Protein AF-A0A7W1HJS5-F1 (afdb_monomer_lite)

Structure (mmCIF, N/CA/C/O backbone):
data_AF-A0A7W1HJS5-F1
#
_entry.id   AF-A0A7W1HJS5-F1
#
loop_
_atom_site.group_PDB
_atom_site.id
_atom_site.type_symbol
_atom_site.label_atom_id
_atom_site.label_alt_id
_atom_site.label_comp_id
_atom_site.label_asym_id
_atom_site.label_entity_id
_atom_site.label_seq_id
_atom_site.pdbx_PDB_ins_code
_atom_site.Cartn_x
_atom_site.Cartn_y
_atom_site.Cartn_z
_atom_site.occupancy
_atom_site.B_iso_or_equiv
_atom_site.auth_seq_id
_atom_site.auth_comp_id
_atom_site.auth_asym_id
_atom_site.auth_atom_id
_atom_site.pdbx_PDB_model_num
ATOM 1 N N . THR A 1 1 ? -22.992 7.173 30.686 1.00 32.75 1 THR A N 1
ATOM 2 C CA . THR A 1 1 ? -24.031 7.975 30.006 1.00 32.75 1 THR A CA 1
ATOM 3 C C . THR A 1 1 ? -23.377 8.718 28.858 1.00 32.75 1 THR A C 1
ATOM 5 O O . THR A 1 1 ? -22.277 9.217 29.042 1.00 32.75 1 THR A O 1
ATOM 8 N N . GLY A 1 2 ? -23.986 8.699 27.666 1.00 29.05 2 GLY A N 1
ATOM 9 C CA . GLY A 1 2 ? -23.421 9.298 26.446 1.00 29.05 2 GLY A CA 1
ATOM 10 C C . GLY A 1 2 ? -23.042 8.291 25.355 1.00 29.05 2 GLY A C 1
ATOM 11 O O . GLY A 1 2 ? -21.911 8.285 24.885 1.00 29.05 2 GLY A O 1
ATOM 12 N N . VAL A 1 3 ? -23.979 7.427 24.952 1.00 36.00 3 VAL A N 1
ATOM 13 C CA . VAL A 1 3 ? -23.917 6.727 23.658 1.00 36.00 3 VAL A CA 1
ATOM 14 C C . VAL A 1 3 ? -25.145 7.173 22.873 1.00 36.00 3 VAL A C 1
ATOM 16 O O . VAL A 1 3 ? -26.186 6.531 22.900 1.00 36.00 3 VAL A O 1
ATOM 19 N N . SER A 1 4 ? -25.056 8.337 22.243 1.00 41.41 4 SER A N 1
ATOM 20 C CA . SER A 1 4 ? -26.084 8.831 21.327 1.00 41.41 4 SER A CA 1
ATOM 21 C C . SER A 1 4 ? -25.444 9.842 20.383 1.00 41.41 4 SER A C 1
ATOM 23 O O . SER A 1 4 ? -24.954 10.870 20.836 1.00 41.41 4 SER A O 1
ATOM 25 N N . GLY A 1 5 ? -25.404 9.523 19.086 1.00 29.91 5 GLY A N 1
ATOM 26 C CA . GLY A 1 5 ? -24.982 10.456 18.034 1.00 29.91 5 GLY A CA 1
ATOM 27 C C . GLY A 1 5 ? -24.292 9.786 16.845 1.00 29.91 5 GLY A C 1
ATOM 28 O O . GLY A 1 5 ? -24.793 9.843 15.728 1.00 29.91 5 GLY A O 1
ATOM 29 N N . ALA A 1 6 ? -23.183 9.077 17.073 1.00 39.47 6 ALA A N 1
ATOM 30 C CA . ALA A 1 6 ? -22.314 8.650 15.968 1.00 39.47 6 ALA A CA 1
ATOM 31 C C . ALA A 1 6 ? -22.918 7.566 15.048 1.00 39.47 6 ALA A C 1
ATOM 33 O O . ALA A 1 6 ? -22.581 7.511 13.870 1.00 39.47 6 ALA A O 1
ATOM 34 N N . GLY A 1 7 ? -23.830 6.723 15.549 1.00 34.59 7 GLY A N 1
ATOM 35 C CA . GLY A 1 7 ? -24.5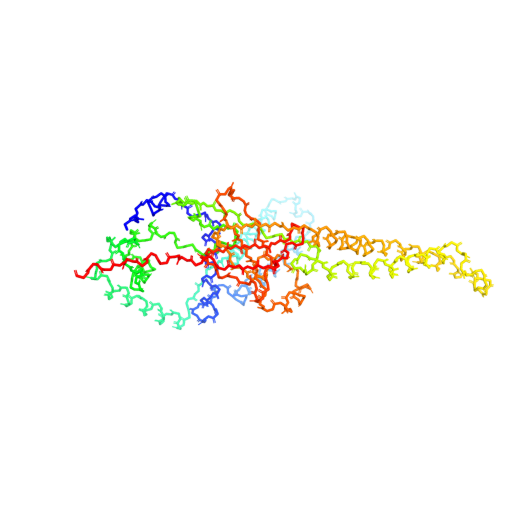22 5.726 14.716 1.00 34.59 7 GLY A CA 1
ATOM 36 C C . GLY A 1 7 ? -25.536 6.340 13.742 1.00 34.59 7 GLY A C 1
ATOM 37 O O . GLY A 1 7 ? -25.801 5.765 12.693 1.00 34.59 7 GLY A O 1
ATOM 38 N N . VAL A 1 8 ? -26.071 7.527 14.055 1.00 35.06 8 VAL A N 1
ATOM 39 C CA . VAL A 1 8 ? -27.136 8.167 13.264 1.00 35.06 8 VAL A CA 1
ATOM 40 C C . VAL A 1 8 ? -26.558 9.021 12.130 1.00 35.06 8 VAL A C 1
ATOM 42 O O . VAL A 1 8 ? -27.111 9.022 11.036 1.00 35.06 8 VAL A O 1
ATOM 45 N N . GLU A 1 9 ? -25.405 9.670 12.320 1.00 36.16 9 GLU A N 1
ATOM 46 C CA . GLU A 1 9 ? -24.758 10.429 11.232 1.00 36.16 9 GLU A CA 1
ATOM 47 C C . GLU A 1 9 ? -24.075 9.537 10.181 1.00 36.16 9 GLU A C 1
ATOM 49 O O . GLU A 1 9 ? -23.918 9.940 9.026 1.00 36.16 9 GLU A O 1
ATOM 54 N N . ILE A 1 10 ? -23.706 8.297 10.529 1.00 42.62 10 ILE A N 1
ATOM 55 C CA . ILE A 1 10 ? -23.085 7.362 9.576 1.00 42.62 10 ILE A CA 1
ATOM 56 C C . ILE A 1 10 ? -24.123 6.634 8.709 1.00 42.62 10 ILE A C 1
ATOM 58 O O . ILE A 1 10 ? -23.791 6.227 7.591 1.00 42.62 10 ILE A O 1
ATOM 62 N N . ALA A 1 11 ? -25.387 6.565 9.140 1.00 36.16 11 ALA A N 1
ATOM 63 C CA . ALA A 1 11 ? -26.488 5.993 8.358 1.00 36.16 11 ALA A CA 1
ATOM 64 C C . ALA A 1 11 ? -26.664 6.664 6.970 1.00 36.16 11 ALA A C 1
ATOM 66 O O . ALA A 1 11 ? -27.259 6.088 6.060 1.00 36.16 11 ALA A O 1
ATOM 67 N N . GLY A 1 12 ? -26.084 7.855 6.755 1.00 38.16 12 GLY A N 1
ATOM 68 C CA . GLY A 1 12 ? -26.058 8.544 5.459 1.00 38.16 12 GLY A CA 1
ATOM 69 C C . GLY A 1 12 ? -24.901 8.173 4.512 1.00 38.16 12 GLY A C 1
ATOM 70 O O . GLY A 1 12 ? -24.964 8.473 3.315 1.00 38.16 12 GLY A O 1
ATOM 71 N N . LEU A 1 13 ? -23.831 7.517 4.981 1.00 46.53 13 LEU A N 1
ATOM 72 C CA . LEU A 1 13 ? -22.643 7.246 4.161 1.00 46.53 13 LEU A CA 1
ATOM 73 C C . LEU A 1 13 ? -22.782 5.935 3.381 1.00 46.53 13 LEU A C 1
ATOM 75 O O . LEU A 1 13 ? -22.268 4.882 3.760 1.00 46.53 13 LEU A O 1
ATOM 79 N N . ARG A 1 14 ? -23.423 6.010 2.209 1.00 49.66 14 ARG A N 1
ATOM 80 C CA . ARG A 1 14 ? -23.464 4.897 1.246 1.00 49.66 14 ARG A CA 1
ATOM 81 C C . ARG A 1 14 ? -22.045 4.413 0.920 1.00 49.66 14 ARG A C 1
ATOM 83 O O . ARG A 1 14 ? -21.256 5.113 0.281 1.00 49.66 14 ARG A O 1
ATOM 90 N N . LEU A 1 15 ? -21.726 3.178 1.316 1.00 56.91 15 LEU A N 1
ATOM 91 C CA . LEU A 1 15 ? -20.435 2.546 1.038 1.00 56.91 15 LEU A CA 1
ATOM 92 C C . LEU A 1 15 ? -20.145 2.539 -0.471 1.00 56.91 15 LEU A C 1
ATOM 94 O O . LEU A 1 15 ? -20.955 2.103 -1.292 1.00 56.91 15 LEU A O 1
ATOM 98 N N . SER A 1 16 ? -18.955 3.007 -0.854 1.00 57.44 16 SER A N 1
ATOM 99 C CA . SER A 1 16 ? -18.603 3.162 -2.269 1.00 57.44 16 SER A CA 1
ATOM 100 C C . SER A 1 16 ? -18.644 1.834 -3.047 1.00 57.44 16 SER A C 1
ATOM 102 O O . SER A 1 16 ? -18.297 0.765 -2.539 1.00 57.44 16 SER A O 1
ATOM 104 N N . ARG A 1 17 ? -18.923 1.889 -4.358 1.00 63.62 17 ARG A N 1
ATOM 105 C CA . ARG A 1 17 ? -18.851 0.707 -5.252 1.00 63.62 17 ARG A CA 1
ATOM 106 C C . ARG A 1 17 ? -17.485 0.003 -5.239 1.00 63.62 17 ARG A C 1
ATOM 108 O O . ARG A 1 17 ? -17.372 -1.150 -5.653 1.00 63.62 17 ARG A O 1
ATOM 115 N N . ARG A 1 18 ? -16.404 0.695 -4.861 1.00 65.06 18 ARG A N 1
ATOM 116 C CA . ARG A 1 18 ? -15.062 0.093 -4.730 1.00 65.06 18 ARG A CA 1
ATOM 117 C C . ARG A 1 18 ? -14.980 -0.801 -3.496 1.00 65.06 18 ARG A C 1
ATOM 119 O O . ARG A 1 18 ? -14.414 -1.888 -3.581 1.00 65.06 18 ARG A O 1
ATOM 126 N N . TRP A 1 19 ? -15.579 -0.359 -2.397 1.00 66.88 19 TRP A N 1
ATOM 127 C CA . TRP A 1 19 ? -15.656 -1.116 -1.158 1.00 66.88 19 TRP A CA 1
ATOM 128 C C . TRP A 1 19 ? -16.422 -2.427 -1.354 1.00 66.88 19 TRP A C 1
ATOM 130 O O . TRP A 1 19 ? -15.855 -3.488 -1.101 1.00 66.88 19 TRP A O 1
ATOM 140 N N . TRP A 1 20 ? -17.629 -2.366 -1.934 1.00 66.75 20 TRP A N 1
ATOM 141 C CA . TRP A 1 20 ? -18.454 -3.555 -2.190 1.00 66.75 20 TRP A CA 1
ATOM 142 C C . TRP A 1 20 ? -17.708 -4.581 -3.039 1.00 66.75 20 TRP A C 1
ATOM 144 O O . TRP A 1 20 ? -17.635 -5.754 -2.693 1.00 66.75 20 TRP A O 1
ATOM 154 N N . ARG A 1 21 ? -17.021 -4.125 -4.094 1.00 75.19 21 ARG A N 1
ATOM 155 C CA . ARG A 1 21 ? -16.178 -4.999 -4.921 1.00 75.19 21 ARG A CA 1
ATOM 156 C C . ARG A 1 21 ? -15.056 -5.681 -4.132 1.00 75.19 21 ARG A C 1
ATOM 158 O O . ARG A 1 21 ? -14.752 -6.839 -4.413 1.00 75.19 21 ARG A O 1
ATOM 165 N N . ARG A 1 22 ? -14.425 -4.986 -3.178 1.00 74.56 22 ARG A N 1
ATOM 166 C CA . ARG A 1 22 ? -13.359 -5.547 -2.329 1.00 74.56 22 ARG A CA 1
ATOM 167 C C . ARG A 1 22 ? -13.921 -6.555 -1.331 1.00 74.56 22 ARG A C 1
ATOM 169 O O . ARG A 1 22 ? -13.374 -7.648 -1.227 1.00 74.56 22 ARG A O 1
ATOM 176 N N . PHE A 1 23 ? -15.007 -6.203 -0.649 1.00 75.75 23 PHE A N 1
ATOM 177 C CA . PHE A 1 23 ? -15.672 -7.075 0.313 1.00 75.75 23 PHE A CA 1
ATOM 178 C C . PHE A 1 23 ? -16.174 -8.360 -0.353 1.00 75.75 23 PHE A C 1
ATOM 180 O O . PHE A 1 23 ? -15.771 -9.450 0.044 1.00 75.75 23 PHE A O 1
ATOM 187 N N . THR A 1 24 ? -16.931 -8.250 -1.451 1.00 81.25 24 THR A N 1
ATOM 188 C CA . THR A 1 24 ? -17.403 -9.414 -2.216 1.00 81.25 24 THR A CA 1
ATOM 189 C C . THR A 1 24 ? -16.244 -10.298 -2.674 1.00 81.25 24 THR A C 1
ATOM 191 O O . THR A 1 24 ? -16.344 -11.519 -2.613 1.00 81.25 24 THR A O 1
ATOM 194 N N . ARG A 1 25 ? -15.118 -9.710 -3.104 1.00 83.81 25 ARG A N 1
ATOM 195 C CA . ARG A 1 25 ? -13.934 -10.487 -3.493 1.00 83.81 25 ARG A CA 1
ATOM 196 C C . ARG A 1 25 ? -13.345 -11.262 -2.314 1.00 83.81 25 ARG A C 1
ATOM 198 O O . ARG A 1 25 ? -13.059 -12.441 -2.486 1.00 83.81 25 ARG A O 1
ATOM 205 N N . ALA A 1 26 ? -13.192 -10.625 -1.154 1.00 82.69 26 ALA A N 1
ATOM 206 C CA . ALA A 1 26 ? -12.651 -11.263 0.044 1.00 82.69 26 ALA A CA 1
ATOM 207 C C . ALA A 1 26 ? -13.546 -12.414 0.532 1.00 82.69 26 ALA A C 1
ATOM 209 O O . ALA A 1 26 ? -13.045 -13.501 0.802 1.00 82.69 26 ALA A O 1
ATOM 210 N N . VAL A 1 27 ? -14.867 -12.209 0.555 1.00 86.69 27 VAL A N 1
ATOM 211 C CA . VAL A 1 27 ? -15.844 -13.252 0.914 1.00 86.69 27 VAL A CA 1
ATOM 212 C C . VAL A 1 27 ? -15.782 -14.427 -0.062 1.00 86.69 27 VAL A C 1
ATOM 214 O O . VAL A 1 27 ? -15.749 -15.580 0.358 1.00 86.69 27 VAL A O 1
ATOM 217 N N . VAL A 1 28 ? -15.722 -14.158 -1.370 1.00 88.75 28 VAL A N 1
ATOM 218 C CA . VAL A 1 28 ? -15.610 -15.212 -2.392 1.00 88.75 28 VAL A CA 1
ATOM 219 C C . VAL A 1 28 ? -14.297 -15.983 -2.262 1.00 88.75 28 VAL A C 1
ATOM 221 O O . VAL A 1 28 ? -14.286 -17.202 -2.410 1.00 88.75 28 VAL A O 1
ATOM 224 N N . GLU A 1 29 ? -13.184 -15.299 -2.006 1.00 89.38 29 GLU A N 1
ATOM 225 C CA . GLU A 1 29 ? -11.884 -15.942 -1.816 1.00 89.38 29 GLU A CA 1
ATOM 226 C C . GLU A 1 29 ? -11.877 -16.838 -0.576 1.00 89.38 29 GLU A C 1
ATOM 228 O O . GLU A 1 29 ? -11.417 -17.977 -0.644 1.00 89.38 29 GLU A O 1
ATOM 233 N N . ASP A 1 30 ? -12.459 -16.371 0.526 1.00 88.81 30 ASP A N 1
ATOM 234 C CA . ASP A 1 30 ? -12.579 -17.155 1.748 1.00 88.81 30 ASP A CA 1
ATOM 235 C C . ASP A 1 30 ? -13.495 -18.372 1.581 1.00 88.81 30 ASP A C 1
ATOM 237 O O . ASP A 1 30 ? -13.097 -19.496 1.886 1.00 88.81 30 ASP A O 1
ATOM 241 N N . ALA A 1 31 ? -14.664 -18.186 0.965 1.00 89.56 31 ALA A N 1
ATOM 242 C CA . ALA A 1 31 ? -15.586 -19.273 0.657 1.00 89.56 31 ALA A CA 1
ATOM 243 C C . ALA A 1 31 ? -14.953 -20.337 -0.258 1.00 89.56 31 ALA A C 1
ATOM 245 O O . ALA A 1 31 ? -15.203 -21.530 -0.089 1.00 89.56 31 ALA A O 1
ATOM 246 N N . ARG A 1 32 ? -14.094 -19.935 -1.205 1.00 90.94 32 ARG A N 1
ATOM 247 C CA . ARG A 1 32 ? -13.327 -20.874 -2.038 1.00 90.94 32 ARG A CA 1
ATOM 248 C C . ARG A 1 32 ? -12.261 -21.620 -1.243 1.00 90.94 32 ARG A C 1
ATOM 250 O O . ARG A 1 32 ? -12.097 -22.815 -1.468 1.00 90.94 32 ARG A O 1
ATOM 257 N N . ARG A 1 33 ? -11.549 -20.946 -0.331 1.00 91.44 33 ARG A N 1
ATOM 258 C CA . ARG A 1 33 ? -10.555 -21.586 0.554 1.00 91.44 33 ARG A CA 1
ATOM 259 C C . ARG A 1 33 ? -11.195 -22.632 1.461 1.00 91.44 33 ARG A C 1
ATOM 261 O O . ARG A 1 33 ? -10.615 -23.690 1.653 1.00 91.44 33 ARG A O 1
ATOM 268 N N . GLN A 1 34 ? -12.406 -22.362 1.942 1.00 92.44 34 GLN A N 1
ATOM 269 C CA . GLN A 1 34 ? -13.200 -23.305 2.733 1.00 92.44 34 GLN A CA 1
ATOM 270 C C . GLN A 1 34 ? -13.902 -24.384 1.882 1.00 92.44 34 GLN A C 1
ATOM 272 O O . GLN A 1 34 ? -14.654 -25.192 2.413 1.00 92.44 34 GLN A O 1
ATOM 277 N N . GLY A 1 35 ? -13.719 -24.393 0.556 1.00 93.50 35 GLY A N 1
ATOM 278 C CA . GLY A 1 35 ? -14.357 -25.370 -0.330 1.00 93.50 35 GLY A CA 1
ATOM 279 C C . GLY A 1 35 ? -15.875 -25.210 -0.485 1.00 93.50 35 GLY A C 1
ATOM 280 O O . GLY A 1 35 ? -16.517 -26.095 -1.045 1.00 93.50 35 GLY A O 1
ATOM 281 N N . LEU A 1 36 ? -16.463 -24.092 -0.042 1.00 94.06 36 LEU A N 1
ATOM 282 C CA . LEU A 1 36 ? -17.910 -23.823 -0.082 1.00 94.06 36 LEU A CA 1
ATOM 283 C C . LEU A 1 36 ? -18.402 -23.438 -1.480 1.00 94.06 36 LEU A C 1
ATOM 285 O O . LEU A 1 36 ? -19.547 -23.684 -1.857 1.00 94.06 36 LEU A O 1
ATOM 289 N N . CYS A 1 37 ? -17.550 -22.810 -2.282 1.00 93.81 37 CYS A N 1
ATOM 290 C CA . CYS A 1 37 ? -17.908 -22.440 -3.641 1.00 93.81 37 CYS A CA 1
ATOM 291 C C . CYS A 1 37 ? -16.749 -22.646 -4.608 1.00 93.81 37 CYS A C 1
ATOM 293 O O . CYS A 1 37 ? -15.577 -22.712 -4.236 1.00 93.81 37 CYS A O 1
ATOM 295 N N . ARG A 1 38 ? -17.093 -22.748 -5.889 1.00 90.69 38 ARG A N 1
ATOM 296 C CA . ARG A 1 38 ? -16.139 -22.784 -6.995 1.00 90.69 38 ARG A CA 1
ATOM 297 C C . ARG A 1 38 ? -16.568 -21.822 -8.088 1.00 90.69 38 ARG A C 1
ATOM 299 O O . ARG A 1 38 ? -17.748 -21.499 -8.231 1.00 90.69 38 ARG A O 1
ATOM 306 N N . ARG A 1 39 ? -15.608 -21.392 -8.904 1.00 89.50 39 ARG A N 1
ATOM 307 C CA . ARG A 1 39 ? -15.890 -20.529 -10.052 1.00 89.50 39 ARG A CA 1
ATOM 308 C C . ARG A 1 39 ? -16.844 -21.249 -11.004 1.00 89.50 39 ARG A C 1
ATOM 310 O O . ARG A 1 39 ? -16.591 -22.395 -11.370 1.00 89.50 39 ARG A O 1
ATOM 317 N N . ARG A 1 40 ? -17.926 -20.577 -11.412 1.00 88.56 40 ARG A N 1
ATOM 318 C CA . ARG A 1 40 ? -18.935 -21.165 -12.308 1.00 88.56 40 ARG A CA 1
ATOM 319 C C . ARG A 1 40 ? -18.338 -21.517 -13.672 1.00 88.56 40 ARG A C 1
ATOM 321 O O . ARG A 1 40 ? -18.595 -22.595 -14.192 1.00 88.56 40 ARG A O 1
ATOM 328 N N . TRP A 1 41 ? -17.520 -20.615 -14.211 1.00 87.31 41 TRP A N 1
ATOM 329 C CA . TRP A 1 41 ? -16.819 -20.779 -15.484 1.00 87.31 41 TRP A CA 1
ATOM 330 C C . TRP A 1 41 ? -15.344 -21.097 -15.219 1.00 87.31 41 TRP A C 1
ATOM 332 O O . TRP A 1 41 ? -14.513 -20.200 -15.057 1.00 87.31 41 TRP A O 1
ATOM 342 N N . GLY A 1 42 ? -15.037 -22.387 -15.082 1.00 83.38 42 GLY A N 1
ATOM 343 C CA . GLY A 1 42 ? -13.660 -22.870 -14.977 1.00 83.38 42 GLY A CA 1
ATOM 344 C C . GLY A 1 42 ? -12.894 -22.704 -16.292 1.00 83.38 42 GLY A C 1
ATOM 345 O O . GLY A 1 42 ? -13.501 -22.554 -17.350 1.00 83.38 42 GLY A O 1
ATOM 346 N N . VAL A 1 43 ? -11.559 -22.761 -16.227 1.00 82.81 43 VAL A N 1
ATOM 347 C CA . VAL A 1 43 ? -10.697 -22.685 -17.424 1.00 82.81 43 VAL A CA 1
ATOM 348 C C . VAL A 1 43 ? -11.048 -23.804 -18.403 1.00 82.81 43 VAL A C 1
ATOM 350 O O . VAL A 1 43 ? -11.236 -23.533 -19.579 1.00 82.81 43 VAL A O 1
ATOM 353 N N . VAL A 1 44 ? -11.268 -25.020 -17.898 1.00 84.56 44 VAL A N 1
ATOM 354 C CA . VAL A 1 44 ? -11.650 -26.192 -18.704 1.00 84.56 44 VAL A CA 1
ATOM 355 C C . VAL A 1 44 ? -12.961 -25.965 -19.467 1.00 84.56 44 VAL A C 1
ATOM 357 O O . VAL A 1 44 ? -13.040 -26.244 -20.656 1.00 84.56 44 VAL A O 1
ATOM 360 N N . VAL A 1 45 ? -13.972 -25.376 -18.817 1.00 87.19 45 VAL A N 1
ATOM 361 C CA . VAL A 1 45 ? -15.285 -25.104 -19.438 1.00 87.19 45 VAL A CA 1
ATOM 362 C C . VAL A 1 45 ? -15.184 -24.038 -20.535 1.00 87.19 45 VAL A C 1
ATOM 364 O O . VAL A 1 45 ? -15.953 -24.054 -21.491 1.00 87.19 45 VAL A O 1
ATOM 367 N N . LEU A 1 46 ? -14.245 -23.098 -20.403 1.00 90.25 46 LEU A N 1
ATOM 368 C CA . LEU A 1 46 ? -14.014 -22.041 -21.389 1.00 90.25 46 LEU A CA 1
ATOM 369 C C . LEU A 1 46 ? -13.010 -22.442 -22.480 1.00 90.25 46 LEU A C 1
ATOM 371 O O . LEU A 1 46 ? -12.998 -21.805 -23.528 1.00 90.25 46 LEU A O 1
ATOM 375 N N . ALA A 1 47 ? -12.196 -23.477 -22.260 1.00 89.38 47 ALA A N 1
ATOM 376 C CA . ALA A 1 47 ? -11.153 -23.899 -23.189 1.00 89.38 47 ALA A CA 1
ATOM 377 C C . ALA A 1 47 ? -11.736 -24.436 -24.501 1.00 89.38 47 ALA A C 1
ATOM 379 O O . ALA A 1 47 ? -11.330 -23.991 -25.569 1.00 89.38 47 ALA A O 1
ATOM 380 N N . LEU A 1 48 ? -12.733 -25.324 -24.427 1.00 92.00 48 LEU A N 1
ATOM 381 C CA . LEU A 1 48 ? -13.368 -25.905 -25.612 1.00 92.00 48 LEU A CA 1
ATOM 382 C C . LEU A 1 48 ? -13.993 -24.854 -26.557 1.00 92.00 48 LEU A C 1
ATOM 384 O O . LEU A 1 48 ? -13.657 -24.859 -27.740 1.00 92.00 48 LEU A O 1
ATOM 388 N N . PRO A 1 49 ? -14.844 -23.912 -26.096 1.00 92.31 49 PRO A N 1
ATOM 389 C CA . PRO A 1 49 ? -15.396 -22.897 -26.993 1.00 92.31 49 PRO A CA 1
ATOM 390 C C . PRO A 1 49 ? -14.338 -21.909 -27.499 1.00 92.31 49 PRO A C 1
ATOM 392 O O . PRO A 1 49 ? -14.483 -21.382 -28.599 1.00 92.31 49 PRO A O 1
ATOM 395 N N . LEU A 1 50 ? -13.271 -21.660 -26.730 1.00 93.12 50 LEU A N 1
ATOM 396 C CA . LEU A 1 50 ? -12.156 -20.829 -27.185 1.00 93.12 50 LEU A CA 1
ATOM 397 C C . LEU A 1 50 ? -11.362 -21.521 -28.303 1.00 93.12 50 LEU A C 1
ATOM 399 O O . LEU A 1 50 ? -11.016 -20.871 -29.284 1.00 93.12 50 LEU A O 1
ATOM 403 N N . LEU A 1 51 ? -11.127 -22.831 -28.181 1.00 94.12 51 LEU A N 1
ATOM 404 C CA . LEU A 1 51 ? -10.473 -23.640 -29.208 1.00 94.12 51 LEU A CA 1
ATOM 405 C C . LEU A 1 51 ? -11.291 -23.657 -30.504 1.00 94.12 51 LEU A C 1
ATOM 407 O O . LEU A 1 51 ? -10.745 -23.402 -31.572 1.00 94.12 51 LEU A O 1
ATOM 411 N N . MET A 1 52 ? -12.604 -23.884 -30.410 1.00 94.25 52 MET A N 1
ATOM 412 C CA . MET A 1 52 ? -13.499 -23.848 -31.574 1.00 94.25 52 MET A CA 1
ATOM 413 C C . MET A 1 52 ? -13.482 -22.483 -32.268 1.00 94.25 52 MET A C 1
ATOM 415 O O . MET A 1 52 ? -13.411 -22.408 -33.494 1.00 94.25 52 MET A O 1
ATOM 419 N N . LEU A 1 53 ? -13.491 -21.396 -31.491 1.00 94.94 53 LEU A N 1
ATOM 420 C CA . LEU A 1 53 ? -13.393 -20.043 -32.032 1.00 94.94 53 LEU A CA 1
ATOM 421 C C . LEU A 1 53 ? -12.042 -19.801 -32.721 1.00 94.94 53 LEU A C 1
ATOM 423 O O . LEU A 1 53 ? -12.015 -19.196 -33.788 1.00 94.94 53 LEU A O 1
ATOM 427 N N . ALA A 1 54 ? -10.938 -20.286 -32.146 1.00 93.94 54 ALA A N 1
ATOM 428 C CA . ALA A 1 54 ? -9.607 -20.165 -32.737 1.00 93.94 54 ALA A CA 1
ATOM 429 C C . ALA A 1 54 ? -9.496 -20.932 -34.065 1.00 93.94 54 ALA A C 1
ATOM 431 O O . ALA A 1 54 ? -9.002 -20.380 -35.044 1.00 93.94 54 ALA A O 1
ATOM 432 N N . LEU A 1 55 ? -10.017 -22.163 -34.126 1.00 95.69 55 LEU A N 1
ATOM 433 C CA . LEU A 1 55 ? -10.076 -22.949 -35.363 1.00 95.69 55 LEU A CA 1
ATOM 434 C C . LEU A 1 55 ? -10.934 -22.255 -36.427 1.00 95.69 55 LEU A C 1
ATOM 436 O O . LEU A 1 55 ? -10.510 -22.128 -37.572 1.00 95.69 55 LEU A O 1
ATOM 440 N N . THR A 1 56 ? -12.100 -21.736 -36.037 1.00 93.38 56 THR A N 1
ATOM 441 C CA . THR A 1 56 ? -12.984 -20.979 -36.940 1.00 93.38 56 THR A CA 1
ATOM 442 C C . THR A 1 56 ? -12.283 -19.732 -37.478 1.00 93.38 56 THR A C 1
ATOM 444 O O . THR A 1 56 ? -12.319 -19.475 -38.678 1.00 93.38 56 THR A O 1
ATOM 447 N N . ALA A 1 57 ? -11.592 -18.983 -36.614 1.00 92.62 57 ALA A N 1
ATOM 448 C CA . ALA A 1 57 ? -10.828 -17.806 -37.013 1.00 92.62 57 ALA A CA 1
ATOM 449 C C . ALA A 1 57 ? -9.676 -18.165 -37.963 1.00 92.62 57 ALA A C 1
ATOM 451 O O . ALA A 1 57 ? -9.427 -17.431 -38.915 1.00 92.62 57 ALA A O 1
ATOM 452 N N . MET A 1 58 ? -9.009 -19.303 -37.744 1.00 93.50 58 MET A N 1
ATOM 453 C CA . MET A 1 58 ? -7.940 -19.794 -38.615 1.00 93.50 58 MET A CA 1
ATOM 454 C C . MET A 1 58 ? -8.463 -20.158 -40.010 1.00 93.50 58 MET A C 1
ATOM 456 O O . MET A 1 58 ? -7.873 -19.746 -41.008 1.00 93.50 58 MET A O 1
ATOM 460 N N . VAL A 1 59 ? -9.588 -20.876 -40.086 1.00 92.94 59 VAL A N 1
ATOM 461 C CA . VAL A 1 59 ? -10.244 -21.225 -41.358 1.00 92.94 59 VAL A CA 1
ATOM 462 C C . VAL A 1 59 ? -10.726 -19.968 -42.080 1.00 92.94 59 VAL A C 1
ATOM 464 O O . VAL A 1 59 ? -10.437 -19.800 -43.261 1.00 92.94 59 VAL A O 1
ATOM 467 N N . TRP A 1 60 ? -11.391 -19.051 -41.371 1.00 90.88 60 TRP A N 1
ATOM 468 C CA . TRP A 1 60 ? -11.849 -17.776 -41.929 1.00 90.88 60 TRP A CA 1
ATOM 469 C C . TRP A 1 60 ? -10.683 -16.946 -42.483 1.00 90.88 60 TRP A C 1
ATOM 471 O O . TRP A 1 60 ? -10.739 -16.470 -43.612 1.00 90.88 60 TRP A O 1
ATOM 481 N N . TRP A 1 61 ? -9.589 -16.834 -41.729 1.00 89.25 61 TRP A N 1
ATOM 482 C CA . TRP A 1 61 ? -8.388 -16.114 -42.148 1.00 89.25 61 TRP A CA 1
ATOM 483 C C . TRP A 1 61 ? -7.710 -16.747 -43.370 1.00 89.25 61 TRP A C 1
ATOM 485 O O . TRP A 1 61 ? -7.267 -16.034 -44.272 1.00 89.25 61 TRP A O 1
ATOM 495 N N . SER A 1 62 ? -7.650 -18.081 -43.423 1.00 88.75 62 SER A N 1
ATOM 496 C CA . SER A 1 62 ? -7.155 -18.813 -44.593 1.00 88.75 62 SER A CA 1
ATOM 497 C C . SER A 1 62 ? -8.028 -18.553 -45.823 1.00 88.75 62 SER A C 1
ATOM 499 O O . SER A 1 62 ? -7.505 -18.225 -46.886 1.00 88.75 62 SER A O 1
ATOM 501 N N . ALA A 1 63 ? -9.355 -18.610 -45.673 1.00 85.69 63 ALA A N 1
ATOM 502 C CA . ALA A 1 63 ? -10.308 -18.372 -46.756 1.00 85.69 63 ALA A CA 1
ATOM 503 C C . ALA A 1 63 ? -10.228 -16.937 -47.304 1.00 85.69 63 ALA A C 1
ATOM 505 O O . ALA A 1 63 ? -10.254 -16.733 -48.514 1.00 85.69 63 ALA A O 1
ATOM 506 N N . VAL A 1 64 ? -10.058 -15.939 -46.429 1.00 83.50 64 VAL A N 1
ATOM 507 C CA . VAL A 1 64 ? -9.885 -14.535 -46.840 1.00 83.50 64 VAL A CA 1
ATOM 508 C C . VAL A 1 64 ? -8.568 -14.323 -47.596 1.00 83.50 64 VAL A C 1
ATOM 510 O O . VAL A 1 64 ? -8.548 -13.560 -48.556 1.00 83.50 64 VAL A O 1
ATOM 513 N N . ARG A 1 65 ? -7.473 -14.992 -47.201 1.00 83.12 65 ARG A N 1
ATOM 514 C CA . ARG A 1 65 ? -6.160 -14.840 -47.863 1.00 83.12 65 ARG A CA 1
ATOM 515 C C . ARG A 1 65 ? -5.996 -15.651 -49.147 1.00 83.12 65 ARG A C 1
ATOM 517 O O . ARG A 1 65 ? -5.242 -15.232 -50.015 1.00 83.12 65 ARG A O 1
ATOM 524 N N . SER A 1 66 ? -6.652 -16.804 -49.249 1.00 80.38 66 SER A N 1
ATOM 525 C CA . SER A 1 66 ? -6.595 -17.678 -50.432 1.00 80.38 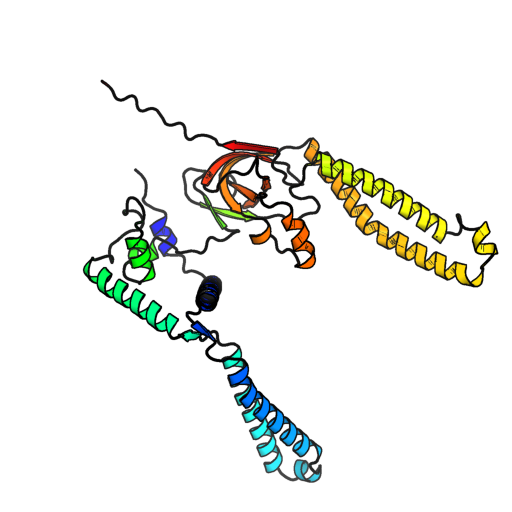66 SER A CA 1
ATOM 526 C C . SER A 1 66 ? -7.633 -17.327 -51.503 1.00 80.38 66 SER A C 1
ATOM 528 O O . SER A 1 66 ? -7.585 -17.874 -52.602 1.00 80.38 66 SER A O 1
ATOM 530 N N . GLY A 1 67 ? -8.564 -16.415 -51.206 1.00 70.75 67 GLY A N 1
ATOM 531 C CA . GLY A 1 67 ? -9.575 -15.958 -52.154 1.00 70.75 67 GLY A CA 1
ATOM 532 C C . GLY A 1 67 ? -8.993 -15.121 -53.298 1.00 70.75 67 GLY A C 1
ATOM 533 O O . GLY A 1 67 ? -8.096 -14.303 -53.103 1.00 70.75 67 GLY A O 1
ATOM 534 N N . SER A 1 68 ? -9.536 -15.292 -54.504 1.00 69.12 68 SER A N 1
ATOM 535 C CA . SER A 1 68 ? -9.170 -14.488 -55.675 1.00 69.12 68 SER A CA 1
ATOM 536 C C . SER A 1 68 ? -9.594 -13.024 -55.506 1.00 69.12 68 SER A C 1
ATOM 538 O O . SER A 1 68 ? -10.737 -12.761 -55.123 1.00 69.12 68 SER A O 1
ATOM 540 N N . ALA A 1 69 ? -8.732 -12.075 -55.880 1.00 62.31 69 ALA A N 1
ATOM 541 C CA . ALA A 1 69 ? -9.030 -10.640 -55.814 1.00 62.31 69 ALA A CA 1
ATOM 542 C C . ALA A 1 69 ? -10.292 -10.238 -56.612 1.00 62.31 69 ALA A C 1
ATOM 544 O O . ALA A 1 69 ? -11.043 -9.372 -56.163 1.00 62.31 69 ALA A O 1
ATOM 545 N N . ALA A 1 70 ? -10.578 -10.922 -57.728 1.00 59.97 70 ALA A N 1
ATOM 546 C CA . ALA A 1 70 ? -11.773 -10.705 -58.552 1.00 59.97 70 ALA A CA 1
ATOM 547 C C . ALA A 1 70 ? -13.086 -10.928 -57.773 1.00 59.97 70 ALA A C 1
ATOM 549 O O . ALA A 1 70 ? -13.973 -10.082 -57.786 1.00 59.97 70 ALA A O 1
ATOM 550 N N . ALA A 1 71 ? -13.169 -11.990 -56.961 1.00 59.31 71 ALA A N 1
ATOM 551 C CA . ALA A 1 71 ? -14.355 -12.292 -56.149 1.00 59.31 71 ALA A CA 1
ATOM 552 C C . ALA A 1 71 ? -14.710 -11.181 -55.141 1.00 59.31 71 ALA A C 1
ATOM 554 O O . ALA A 1 71 ? -15.876 -11.015 -54.775 1.00 59.31 71 ALA A O 1
ATOM 555 N N . VAL A 1 72 ? -13.705 -10.422 -54.691 1.00 59.00 72 VAL A N 1
ATOM 556 C CA . VAL A 1 72 ? -13.884 -9.297 -53.773 1.00 59.00 72 VAL A CA 1
ATOM 557 C C . VAL A 1 72 ? -14.286 -8.040 -54.536 1.00 59.00 72 VAL A C 1
ATOM 559 O O . VAL A 1 72 ? -15.101 -7.293 -54.017 1.00 59.00 72 VAL A O 1
ATOM 562 N N . VAL A 1 73 ? -13.736 -7.772 -55.721 1.00 59.56 73 VAL A N 1
ATOM 563 C CA . VAL A 1 73 ? -14.043 -6.559 -56.506 1.00 59.56 73 VAL A CA 1
ATOM 564 C C . VAL A 1 73 ? -15.429 -6.636 -57.155 1.00 59.56 73 VAL A C 1
ATOM 566 O O . VAL A 1 73 ? -16.159 -5.648 -57.106 1.00 59.56 73 VAL A O 1
ATOM 569 N N . ASP A 1 74 ? -15.829 -7.815 -57.637 1.00 63.62 74 ASP A N 1
ATOM 570 C CA . ASP A 1 74 ? -17.006 -7.971 -58.501 1.00 63.62 74 ASP A CA 1
ATOM 571 C C . ASP A 1 74 ? -18.313 -8.268 -57.749 1.00 63.62 74 ASP A C 1
ATOM 573 O O . ASP A 1 74 ? -19.395 -8.173 -58.326 1.00 63.62 74 ASP A O 1
ATOM 577 N N . SER A 1 75 ? -18.265 -8.625 -56.456 1.00 70.31 75 SER A N 1
ATOM 578 C CA . SER A 1 75 ? -19.483 -8.999 -55.725 1.00 70.31 75 SER A CA 1
ATOM 579 C C . SER A 1 75 ? -19.520 -8.556 -54.258 1.00 70.31 75 SER A C 1
ATOM 581 O O . SER A 1 75 ? -18.573 -8.702 -53.483 1.00 70.31 75 SER A O 1
ATOM 583 N N . LEU A 1 76 ? -20.672 -8.016 -53.846 1.00 76.62 76 LEU A N 1
ATOM 584 C CA . LEU A 1 76 ? -20.930 -7.576 -52.469 1.00 76.62 76 LEU A CA 1
ATOM 585 C C . LEU A 1 76 ? -21.170 -8.748 -51.506 1.00 76.62 76 LEU A C 1
ATOM 587 O O . LEU A 1 76 ? -20.928 -8.623 -50.306 1.00 76.62 76 LEU A O 1
ATOM 591 N N . TRP A 1 77 ? -21.630 -9.891 -52.018 1.00 77.69 77 TRP A N 1
ATOM 592 C CA . TRP A 1 77 ? -22.060 -11.025 -51.201 1.00 77.69 77 TRP A CA 1
ATOM 593 C C . TRP A 1 77 ? -20.920 -11.699 -50.411 1.00 77.69 77 TRP A C 1
ATOM 595 O O . TRP A 1 77 ? -21.068 -11.851 -49.198 1.00 77.69 77 TRP A O 1
ATOM 605 N N . PRO A 1 78 ? -19.746 -12.016 -50.996 1.00 79.06 78 PRO A N 1
ATOM 606 C CA . PRO A 1 78 ? -18.612 -12.570 -50.254 1.00 79.06 78 PRO A CA 1
ATOM 607 C C . PRO A 1 78 ? -18.066 -11.599 -49.206 1.00 79.06 78 PRO A C 1
ATOM 609 O O . PRO A 1 78 ? -17.690 -12.021 -48.113 1.00 79.06 78 PRO A O 1
ATOM 612 N N . ARG A 1 79 ? -18.082 -10.287 -49.496 1.00 76.94 79 ARG A N 1
ATOM 613 C CA . ARG A 1 79 ? -17.712 -9.242 -48.528 1.00 76.94 79 ARG A CA 1
ATOM 614 C C . ARG A 1 79 ? -18.679 -9.223 -47.345 1.00 76.94 79 ARG A C 1
ATOM 616 O O . ARG A 1 79 ? -18.235 -9.238 -46.200 1.00 76.94 79 ARG A O 1
ATOM 623 N N . ALA A 1 80 ? -19.984 -9.219 -47.613 1.00 84.12 80 ALA A N 1
ATOM 624 C CA . ALA A 1 80 ? -21.021 -9.230 -46.583 1.00 84.12 80 ALA A CA 1
ATOM 625 C C . ALA A 1 80 ? -20.990 -10.518 -45.741 1.00 84.12 80 ALA A C 1
ATOM 627 O O . ALA A 1 80 ? -21.108 -10.466 -44.518 1.00 84.12 80 ALA A O 1
ATOM 628 N N . ALA A 1 81 ? -20.762 -11.674 -46.367 1.00 85.31 81 ALA A N 1
ATOM 629 C CA . ALA A 1 81 ? -20.627 -12.946 -45.665 1.00 85.31 81 ALA A CA 1
ATOM 630 C C . ALA A 1 81 ? -19.375 -12.971 -44.770 1.00 85.31 81 ALA A C 1
ATOM 632 O O . ALA A 1 81 ? -19.458 -13.340 -43.597 1.00 85.31 81 ALA A O 1
ATOM 633 N N . ALA A 1 82 ? -18.222 -12.524 -45.280 1.00 84.69 82 ALA A N 1
ATOM 634 C CA . ALA A 1 82 ? -16.982 -12.479 -44.509 1.00 84.69 82 ALA A CA 1
ATOM 635 C C . ALA A 1 82 ? -17.078 -11.522 -43.311 1.00 84.69 82 ALA A C 1
ATOM 637 O O . ALA A 1 82 ? -16.624 -11.871 -42.216 1.00 84.69 82 ALA A O 1
ATOM 638 N N . THR A 1 83 ? -17.696 -10.347 -43.487 1.00 87.19 83 THR A N 1
ATOM 639 C CA . THR A 1 83 ? -17.912 -9.386 -42.395 1.00 87.19 83 THR A CA 1
ATOM 640 C C . THR A 1 83 ? -18.915 -9.907 -41.373 1.00 87.19 83 THR A C 1
ATOM 642 O O . THR A 1 83 ? -18.656 -9.797 -40.175 1.00 87.19 83 THR A O 1
ATOM 645 N N . LEU A 1 84 ? -20.008 -10.547 -41.801 1.00 91.38 84 LEU A N 1
ATOM 646 C CA . LEU A 1 84 ? -20.974 -11.167 -40.893 1.00 91.38 84 LEU A CA 1
ATOM 647 C C . LEU A 1 84 ? -20.314 -12.241 -40.017 1.00 91.38 84 LEU A C 1
ATOM 649 O O . LEU A 1 84 ? -20.485 -12.228 -38.797 1.00 91.38 84 LEU A O 1
ATOM 653 N N . VAL A 1 85 ? -19.511 -13.131 -40.610 1.00 91.44 85 VAL A N 1
ATOM 654 C CA . VAL A 1 85 ? -18.769 -14.159 -39.860 1.00 91.44 85 VAL A CA 1
ATOM 655 C C . VAL A 1 85 ? -17.809 -13.513 -38.857 1.00 91.44 85 VAL A C 1
ATOM 657 O O . VAL A 1 85 ? -17.780 -13.916 -37.693 1.00 91.44 85 VAL A O 1
ATOM 660 N N . ALA A 1 86 ? -17.085 -12.461 -39.253 1.00 90.44 86 ALA A N 1
ATOM 661 C CA . ALA A 1 86 ? -16.210 -11.716 -38.348 1.00 90.44 86 ALA A CA 1
ATOM 662 C C . ALA A 1 86 ? -16.975 -11.082 -37.171 1.00 90.44 86 ALA A C 1
ATOM 664 O O . ALA A 1 86 ? -16.544 -11.193 -36.019 1.00 90.44 86 ALA A O 1
ATOM 665 N N . VAL A 1 87 ? -18.138 -10.476 -37.428 1.00 94.88 87 VAL A N 1
ATOM 666 C CA . VAL A 1 87 ? -19.004 -9.885 -36.394 1.00 94.88 87 VAL A CA 1
ATOM 667 C C . VAL A 1 87 ? -19.513 -10.954 -35.425 1.00 94.88 87 VAL A C 1
ATOM 669 O O . VAL A 1 87 ? -19.471 -10.754 -34.207 1.00 94.88 87 VAL A O 1
ATOM 672 N N . VAL A 1 88 ? -19.938 -12.115 -35.930 1.00 95.12 88 VAL A N 1
ATOM 673 C CA . VAL A 1 88 ? -20.378 -13.243 -35.095 1.00 95.12 88 VAL A CA 1
ATOM 674 C C . VAL A 1 88 ? -19.228 -13.756 -34.224 1.00 95.12 88 VAL A C 1
ATOM 676 O O . VAL A 1 88 ? -19.408 -13.923 -33.014 1.00 95.12 88 VAL A O 1
ATOM 679 N N . MET A 1 89 ? -18.030 -13.936 -34.789 1.00 94.62 89 MET A N 1
ATOM 680 C CA . MET A 1 89 ? -16.838 -14.333 -34.029 1.00 94.62 89 MET A CA 1
ATOM 681 C C . MET A 1 89 ? -16.504 -13.320 -32.927 1.00 94.62 89 MET A C 1
ATOM 683 O O . MET A 1 89 ? -16.275 -13.712 -31.779 1.00 94.62 89 MET A O 1
ATOM 687 N N . ALA A 1 90 ? -16.548 -12.021 -33.233 1.00 93.31 90 ALA A N 1
ATOM 688 C CA . ALA A 1 90 ? -16.325 -10.960 -32.255 1.00 93.31 90 ALA A CA 1
ATOM 689 C C . ALA A 1 90 ? -17.379 -10.981 -31.131 1.00 93.31 90 ALA A C 1
ATOM 691 O O . ALA A 1 90 ? -17.036 -10.864 -29.951 1.00 93.31 90 ALA A O 1
ATOM 692 N N . ALA A 1 91 ? -18.655 -11.205 -31.460 1.00 95.44 91 ALA A N 1
ATOM 693 C CA . ALA A 1 91 ? -19.734 -11.312 -30.479 1.00 95.44 91 ALA A CA 1
ATOM 694 C C . ALA A 1 91 ? -19.575 -12.539 -29.559 1.00 95.44 91 ALA A C 1
ATOM 696 O O . ALA A 1 91 ? -19.803 -12.447 -28.343 1.00 95.44 91 ALA A O 1
ATOM 697 N N . VAL A 1 92 ? -19.154 -13.683 -30.109 1.00 94.69 92 VAL A N 1
ATOM 698 C CA . VAL A 1 92 ? -18.852 -14.902 -29.341 1.00 94.69 92 VAL A CA 1
ATOM 699 C C . VAL A 1 92 ? -17.644 -14.677 -28.433 1.00 94.69 92 VAL A C 1
ATOM 701 O O . VAL A 1 92 ? -17.738 -14.945 -27.231 1.00 94.69 92 VAL A O 1
ATOM 704 N N . LEU A 1 93 ? -16.554 -14.108 -28.958 1.00 94.25 93 LEU A N 1
ATOM 705 C CA . LEU A 1 93 ? -15.366 -13.757 -28.178 1.00 94.25 93 LEU A CA 1
ATOM 706 C C . LEU A 1 93 ? -15.730 -12.834 -27.015 1.00 94.25 93 LEU A C 1
ATOM 708 O O . LEU A 1 93 ? -15.375 -13.098 -25.867 1.00 94.25 93 LEU A O 1
ATOM 712 N N . TRP A 1 94 ? -16.514 -11.791 -27.284 1.00 94.81 94 TRP A N 1
ATOM 713 C CA . TRP A 1 94 ? -17.001 -10.865 -26.269 1.00 94.81 94 TRP A CA 1
ATOM 714 C C . TRP A 1 94 ? -17.811 -11.576 -25.175 1.00 94.81 94 TRP A C 1
ATOM 716 O O . TRP A 1 94 ? -17.618 -11.319 -23.983 1.00 94.81 94 TRP A O 1
ATOM 726 N N . ARG A 1 95 ? -18.698 -12.516 -25.535 1.00 93.50 95 ARG A N 1
ATOM 727 C CA . ARG A 1 95 ? -19.440 -13.336 -24.557 1.00 93.50 95 ARG A CA 1
ATOM 728 C C . ARG A 1 95 ? -18.510 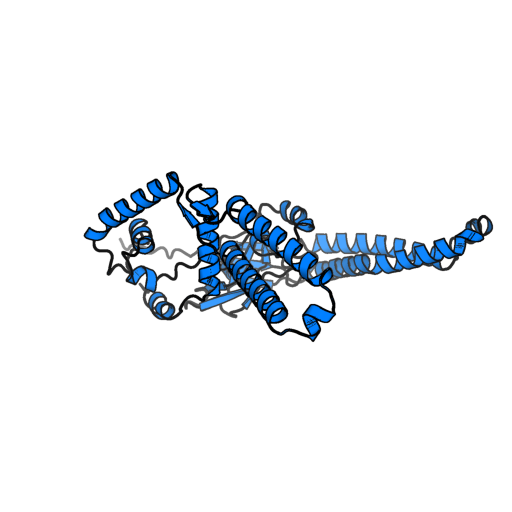-14.222 -23.724 1.00 93.50 95 ARG A C 1
ATOM 730 O O . ARG A 1 95 ? -18.704 -14.294 -22.508 1.00 93.50 95 ARG A O 1
ATOM 737 N N . LEU A 1 96 ? -17.503 -14.851 -24.328 1.00 91.94 96 LEU A N 1
ATOM 738 C CA . LEU A 1 96 ? -16.514 -15.667 -23.615 1.00 91.94 96 LEU A CA 1
ATOM 739 C C . LEU A 1 96 ? -15.671 -14.823 -22.658 1.00 91.94 96 LEU A C 1
ATOM 741 O O . LEU A 1 96 ? -15.542 -15.180 -21.488 1.00 91.94 96 LEU A O 1
ATOM 745 N N . VAL A 1 97 ? -15.192 -13.658 -23.099 1.00 90.44 97 VAL A N 1
ATOM 746 C CA . VAL A 1 97 ? -14.450 -12.706 -22.260 1.00 90.44 97 VAL A CA 1
ATOM 747 C C . VAL A 1 97 ? -15.312 -12.216 -21.098 1.00 90.44 97 VAL A C 1
ATOM 749 O O . VAL A 1 97 ? -14.840 -12.183 -19.961 1.00 90.44 97 VAL A O 1
ATOM 752 N N . ARG A 1 98 ? -16.593 -11.895 -21.326 1.00 91.50 98 ARG A N 1
ATOM 753 C CA . ARG A 1 98 ? -17.522 -11.527 -20.242 1.00 91.50 98 ARG A CA 1
ATOM 754 C C . ARG A 1 98 ? -17.723 -12.664 -19.240 1.00 91.50 98 ARG A C 1
ATOM 756 O O . ARG A 1 98 ? -17.695 -12.412 -18.038 1.00 91.50 98 ARG A O 1
ATOM 763 N N . ARG A 1 99 ? -17.878 -13.914 -19.696 1.00 89.31 99 ARG A N 1
ATOM 764 C CA . ARG A 1 99 ? -17.997 -15.090 -18.809 1.00 89.31 99 ARG A CA 1
ATOM 765 C C . ARG A 1 99 ? -16.707 -15.364 -18.042 1.00 89.31 99 ARG A C 1
ATOM 767 O O . ARG A 1 99 ? -16.767 -15.631 -16.845 1.00 89.31 99 ARG A O 1
ATOM 774 N N . ALA A 1 100 ? -15.552 -15.219 -18.686 1.00 85.69 100 ALA A N 1
ATOM 775 C CA . ALA A 1 100 ? -14.251 -15.316 -18.041 1.00 85.69 100 ALA A CA 1
ATOM 776 C C . ALA A 1 100 ? -14.073 -14.212 -16.987 1.00 85.69 100 ALA A C 1
ATOM 778 O O . ALA A 1 100 ? -13.627 -14.472 -15.878 1.00 85.69 100 ALA A O 1
ATOM 779 N N . ARG A 1 101 ? -14.476 -12.974 -17.263 1.00 83.75 101 ARG A N 1
ATOM 780 C CA . ARG A 1 101 ? -14.391 -11.882 -16.279 1.00 83.75 101 ARG A CA 1
ATOM 781 C C . ARG A 1 101 ? -15.473 -11.946 -15.198 1.00 83.75 101 ARG A C 1
ATOM 783 O O . ARG A 1 101 ? -15.362 -11.242 -14.197 1.00 83.75 101 ARG A O 1
ATOM 790 N N . SER A 1 102 ? -16.496 -12.782 -15.371 1.00 82.12 102 SER A N 1
ATOM 791 C CA . SER A 1 102 ? -17.571 -12.935 -14.398 1.00 82.12 102 SER A CA 1
ATOM 792 C C . SER A 1 102 ? -17.050 -13.510 -13.081 1.00 82.12 102 SER A C 1
ATOM 794 O O . SER A 1 102 ? -16.374 -14.541 -13.040 1.00 82.12 102 SER A O 1
ATOM 796 N N . SER A 1 103 ? -17.436 -12.865 -11.983 1.00 77.44 103 SER A N 1
ATOM 797 C CA . SER A 1 103 ? -17.238 -13.349 -10.618 1.00 77.44 103 SER A CA 1
ATOM 798 C C . SER A 1 103 ? -18.312 -14.351 -10.181 1.00 77.44 103 SER A C 1
ATOM 800 O O . SER A 1 103 ? -18.401 -14.652 -8.991 1.00 77.44 103 SER A O 1
ATOM 802 N N . ALA A 1 104 ? -19.124 -14.877 -11.106 1.00 84.69 104 ALA A N 1
ATOM 803 C CA . ALA A 1 104 ? -20.169 -15.843 -10.792 1.00 84.69 104 ALA A CA 1
ATOM 804 C C . ALA A 1 104 ? -19.586 -17.115 -10.156 1.00 84.69 104 ALA A C 1
ATOM 806 O O . ALA A 1 104 ? -18.704 -17.779 -10.715 1.00 84.69 104 ALA A O 1
ATOM 807 N N . GLN A 1 105 ? -20.123 -17.470 -8.992 1.00 88.75 105 GLN A N 1
ATOM 808 C CA . GLN A 1 105 ? -19.777 -18.689 -8.270 1.00 88.75 105 GLN A CA 1
ATOM 809 C C . GLN A 1 105 ? -20.864 -19.758 -8.466 1.00 88.75 105 GLN A C 1
ATOM 811 O O . GLN A 1 105 ? -22.001 -19.475 -8.862 1.00 88.75 105 GLN A O 1
ATOM 816 N N . ARG A 1 106 ? -20.490 -21.012 -8.226 1.00 90.12 106 ARG A N 1
ATOM 817 C CA . ARG A 1 106 ? -21.380 -22.167 -8.116 1.00 90.12 106 ARG A CA 1
ATOM 818 C C . ARG A 1 106 ? -21.119 -22.821 -6.751 1.00 90.12 106 ARG A C 1
ATOM 820 O O . ARG A 1 106 ? -19.944 -23.042 -6.438 1.00 90.12 106 ARG A O 1
ATOM 827 N N . PRO A 1 107 ? -22.155 -23.105 -5.944 1.00 91.69 107 PRO A N 1
ATOM 828 C CA . PRO A 1 107 ? -21.965 -23.778 -4.665 1.00 91.69 107 PRO A CA 1
ATOM 829 C C . PRO A 1 107 ? -21.446 -25.205 -4.882 1.00 91.69 107 PRO A C 1
ATOM 831 O O . PRO A 1 107 ? -21.732 -25.839 -5.904 1.00 91.69 107 PRO A O 1
ATOM 834 N N . THR A 1 108 ? -20.634 -25.683 -3.945 1.00 94.25 108 THR A N 1
ATOM 835 C CA . THR A 1 108 ? -20.272 -27.103 -3.823 1.00 94.25 108 THR A CA 1
ATOM 836 C C . THR A 1 108 ? -21.317 -27.825 -2.965 1.00 94.25 108 THR A C 1
ATOM 838 O O . THR A 1 108 ? -22.200 -27.177 -2.404 1.00 94.25 108 THR A O 1
ATOM 841 N N . GLY A 1 109 ? -21.227 -29.154 -2.835 1.00 94.75 109 GLY A N 1
ATOM 842 C CA . GLY A 1 109 ? -22.085 -29.894 -1.899 1.00 94.75 109 GLY A CA 1
ATOM 843 C C . GLY A 1 109 ? -21.955 -29.367 -0.464 1.00 94.75 109 GLY A C 1
ATOM 844 O O . GLY A 1 109 ? -22.960 -29.111 0.192 1.00 94.75 109 GLY A O 1
ATOM 845 N N . GLU A 1 110 ? -20.727 -29.078 -0.024 1.00 93.06 110 GLU A N 1
ATOM 846 C CA . GLU A 1 110 ? -20.478 -28.463 1.284 1.00 93.06 110 GLU A CA 1
ATOM 847 C C . GLU A 1 110 ? -21.051 -27.048 1.391 1.00 93.06 110 GLU A C 1
ATOM 849 O O . GLU A 1 110 ? -21.671 -26.693 2.391 1.00 93.06 110 GLU A O 1
ATOM 854 N N . GLY A 1 111 ? -20.927 -26.258 0.322 1.00 93.69 111 GLY A N 1
ATOM 855 C CA . GLY A 1 111 ? -21.557 -24.946 0.236 1.00 93.69 111 GLY A CA 1
ATOM 856 C C . GLY A 1 111 ? -23.068 -24.990 0.423 1.00 93.69 111 GLY A C 1
ATOM 857 O O . GLY A 1 111 ? -23.613 -24.147 1.129 1.00 93.69 111 GLY A O 1
ATOM 858 N N . LEU A 1 112 ? -23.740 -25.977 -0.179 1.00 94.81 112 LEU A N 1
ATOM 859 C CA . LEU A 1 112 ? -25.183 -26.166 -0.023 1.00 94.81 112 LEU A CA 1
ATOM 860 C C . LEU A 1 112 ? -25.549 -26.534 1.419 1.00 94.81 112 LEU A C 1
ATOM 862 O O . LEU A 1 112 ? -26.475 -25.939 1.963 1.00 94.81 112 LEU A O 1
ATOM 866 N N . ARG A 1 113 ? -24.795 -27.434 2.068 1.00 95.38 113 ARG A N 1
ATOM 867 C CA . ARG A 1 113 ? -25.008 -27.777 3.488 1.00 95.38 113 ARG A CA 1
ATOM 868 C C . ARG A 1 113 ? -24.837 -26.565 4.398 1.00 95.38 113 ARG A C 1
ATOM 870 O O . ARG A 1 113 ? -25.690 -26.290 5.237 1.00 95.38 113 ARG A O 1
ATOM 877 N N . ARG A 1 114 ? -23.760 -25.801 4.200 1.00 92.75 114 ARG A N 1
ATOM 878 C CA . ARG A 1 114 ? -23.479 -24.580 4.966 1.00 92.75 114 ARG A CA 1
ATOM 879 C C . ARG A 1 114 ? -24.566 -23.526 4.750 1.00 92.75 114 ARG A C 1
ATOM 881 O O . ARG A 1 114 ? -24.986 -22.890 5.710 1.00 92.75 114 ARG A O 1
ATOM 888 N N . ALA A 1 115 ? -25.032 -23.353 3.513 1.00 92.25 115 ALA A N 1
ATOM 889 C CA . ALA A 1 115 ? -26.124 -22.440 3.194 1.00 92.25 115 ALA A CA 1
ATOM 890 C C . ALA A 1 115 ? -27.433 -22.871 3.871 1.00 92.25 115 ALA A C 1
ATOM 892 O O . ALA A 1 115 ? -28.074 -22.042 4.506 1.00 92.25 115 ALA A O 1
ATOM 893 N N . ALA A 1 116 ? -27.786 -24.159 3.812 1.00 94.56 116 ALA A N 1
ATOM 894 C CA . ALA A 1 116 ? -28.958 -24.699 4.500 1.00 94.56 116 ALA A CA 1
ATOM 895 C C . ALA A 1 116 ? -28.880 -24.476 6.019 1.00 94.56 116 ALA A C 1
ATOM 897 O O . ALA A 1 116 ? -29.853 -24.035 6.622 1.00 94.56 116 ALA A O 1
ATOM 898 N N . HIS A 1 117 ? -27.704 -24.679 6.623 1.00 94.00 117 HIS A N 1
ATOM 899 C CA . HIS A 1 117 ? -27.476 -24.376 8.035 1.00 94.00 117 HIS A CA 1
ATOM 900 C C . HIS A 1 117 ? -27.748 -22.897 8.360 1.00 94.00 117 HIS A C 1
ATOM 902 O O . HIS A 1 117 ? -28.522 -22.604 9.267 1.00 94.00 117 HIS A O 1
ATOM 908 N N . TRP A 1 118 ? -27.187 -21.955 7.596 1.00 93.12 118 TRP A N 1
ATOM 909 C CA . TRP A 1 118 ? -27.440 -20.524 7.818 1.00 93.12 118 TRP A CA 1
ATOM 910 C C . TRP A 1 118 ? -28.897 -20.118 7.560 1.00 93.12 118 TRP A C 1
ATOM 912 O O . TRP A 1 118 ? -29.419 -19.272 8.281 1.00 93.12 118 TRP A O 1
ATOM 922 N N . MET A 1 119 ? -29.575 -20.745 6.595 1.00 94.69 119 MET A N 1
ATOM 923 C CA . MET A 1 119 ? -31.008 -20.533 6.362 1.00 94.69 119 MET A CA 1
ATOM 924 C C . MET A 1 119 ? -31.858 -21.063 7.518 1.00 94.69 119 MET A C 1
ATOM 926 O O . MET A 1 119 ? -32.782 -20.381 7.950 1.00 94.69 119 MET A O 1
ATOM 930 N N . SER A 1 120 ? -31.518 -22.232 8.067 1.00 95.75 120 SER A N 1
ATOM 931 C CA . SER A 1 120 ? -32.191 -22.768 9.255 1.00 95.75 120 SER A CA 1
ATOM 932 C C . SER A 1 120 ? -31.967 -21.884 10.483 1.00 95.75 120 SER A C 1
ATOM 934 O O . SER A 1 120 ? -32.905 -21.628 11.233 1.00 95.75 120 SER A O 1
ATOM 936 N N . LEU A 1 121 ? -30.758 -21.329 10.645 1.00 94.06 121 LEU A N 1
ATOM 937 C CA . LEU A 1 121 ? -30.476 -20.362 11.700 1.00 94.06 121 LEU A CA 1
ATOM 938 C C . LEU A 1 121 ? -31.298 -19.083 11.512 1.00 94.06 121 LEU A C 1
ATOM 940 O O . LEU A 1 121 ? -31.863 -18.596 12.483 1.00 94.06 121 LEU A O 1
ATOM 944 N N . ARG A 1 122 ? -31.412 -18.563 10.282 1.00 93.50 122 ARG A N 1
ATOM 945 C CA . ARG A 1 122 ? -32.267 -17.403 9.986 1.00 93.50 122 ARG A CA 1
ATOM 946 C C . ARG A 1 122 ? -33.719 -17.671 10.372 1.00 93.50 122 ARG A C 1
ATOM 948 O O . ARG A 1 122 ? -34.277 -16.876 11.116 1.00 93.50 122 ARG A O 1
ATOM 955 N N . ALA A 1 123 ? -34.279 -18.800 9.938 1.00 94.12 123 ALA A N 1
ATOM 956 C CA . ALA A 1 123 ? -35.650 -19.193 10.264 1.00 94.12 123 ALA A CA 1
ATOM 957 C C . ALA A 1 123 ? -35.866 -19.362 11.779 1.00 94.12 123 ALA A C 1
ATOM 959 O O . ALA A 1 123 ? -36.911 -19.002 12.308 1.00 94.12 123 ALA A O 1
ATOM 960 N N . TRP A 1 124 ? -34.861 -19.863 12.505 1.00 92.44 124 TRP A N 1
ATOM 961 C CA . TRP A 1 124 ? -34.911 -19.929 13.964 1.00 92.44 124 TRP A CA 1
ATOM 962 C C . TRP A 1 124 ? -34.818 -18.538 14.610 1.00 92.44 124 TRP A C 1
ATOM 964 O O . TRP A 1 124 ? -35.471 -18.285 15.615 1.00 92.44 124 TRP A O 1
ATOM 974 N N . MET A 1 125 ? -34.021 -17.615 14.072 1.00 90.88 125 MET A N 1
ATOM 975 C CA . MET A 1 125 ? -33.830 -16.281 14.655 1.00 90.88 125 MET A CA 1
ATOM 976 C C . MET A 1 125 ? -34.977 -15.308 14.372 1.00 90.88 125 MET A C 1
ATOM 978 O O . MET A 1 125 ? -35.224 -14.432 15.193 1.00 90.88 125 MET A O 1
ATOM 982 N N . GLU A 1 126 ? -35.665 -15.451 13.244 1.00 90.44 126 GLU A N 1
ATOM 983 C CA . GLU A 1 126 ? -36.707 -14.529 12.779 1.00 90.44 126 GLU A CA 1
ATOM 984 C C . GLU A 1 126 ? -37.838 -14.296 13.806 1.00 90.44 126 GLU A C 1
ATOM 986 O O . GLU A 1 126 ? -38.066 -13.135 14.153 1.00 90.44 126 GLU A O 1
ATOM 991 N N . PRO A 1 127 ? -38.437 -15.325 14.445 1.00 91.12 127 PRO A N 1
ATOM 992 C CA . PRO A 1 127 ? -39.477 -15.125 15.462 1.00 91.12 127 PRO A CA 1
ATOM 993 C C . PRO A 1 127 ? -39.026 -14.388 16.733 1.00 91.12 127 PRO A C 1
ATOM 995 O O . PRO A 1 127 ? -39.854 -14.058 17.575 1.00 91.12 127 PRO A O 1
ATOM 998 N N . ARG A 1 128 ? -37.719 -14.169 16.926 1.00 87.25 128 ARG A N 1
ATOM 999 C CA . ARG A 1 128 ? -37.164 -13.524 18.129 1.00 87.25 128 ARG A CA 1
ATOM 1000 C C . ARG A 1 128 ? -37.125 -11.994 18.034 1.00 87.25 128 ARG A C 1
ATOM 1002 O O . ARG A 1 128 ? -36.751 -11.362 19.015 1.00 87.25 128 ARG A O 1
ATOM 1009 N N . GLY A 1 129 ? -37.510 -11.411 16.892 1.00 82.81 129 GLY A N 1
ATOM 1010 C CA . GLY A 1 129 ? -37.794 -9.977 16.757 1.00 82.81 129 GLY A CA 1
ATOM 1011 C C . GLY A 1 129 ? -36.569 -9.060 16.847 1.00 82.81 129 GLY A C 1
ATOM 1012 O O . GLY A 1 129 ? -36.432 -8.289 17.793 1.00 82.81 129 GLY A O 1
ATOM 1013 N N . PHE A 1 130 ? -35.680 -9.111 15.849 1.00 84.00 130 PHE A N 1
ATOM 1014 C CA . PHE A 1 130 ? -34.460 -8.284 15.798 1.00 84.00 130 PHE A CA 1
ATOM 1015 C C . PHE A 1 130 ? -34.599 -6.966 15.014 1.00 84.00 130 PHE A C 1
ATOM 1017 O O . PHE A 1 130 ? -33.654 -6.179 14.985 1.00 84.00 130 PHE A O 1
ATOM 1024 N N . GLU A 1 131 ? -35.755 -6.697 14.406 1.00 79.44 131 GLU A N 1
ATOM 1025 C CA . GLU A 1 131 ? -35.963 -5.582 13.467 1.00 79.44 131 GLU A CA 1
ATOM 1026 C C . GLU A 1 131 ? -35.687 -4.204 14.094 1.00 79.44 131 GLU A C 1
ATOM 1028 O O . GLU A 1 131 ? -35.085 -3.334 13.466 1.00 79.44 131 GLU A O 1
ATOM 1033 N N . GLY A 1 132 ? -36.058 -4.025 15.367 1.00 75.12 132 GLY A N 1
ATOM 1034 C CA . GLY A 1 132 ? -35.832 -2.791 16.126 1.00 75.12 132 GLY A CA 1
ATOM 1035 C C . GLY A 1 132 ? -34.523 -2.750 16.919 1.00 75.12 132 GLY A C 1
ATOM 1036 O O . GLY A 1 132 ? -34.269 -1.764 17.613 1.00 75.12 132 GLY A O 1
ATOM 1037 N N . ALA A 1 133 ? -33.703 -3.803 16.866 1.00 79.50 133 ALA A N 1
ATOM 1038 C CA . ALA A 1 133 ? -32.497 -3.882 17.678 1.00 79.50 133 ALA A CA 1
ATOM 1039 C C . ALA A 1 133 ? -31.459 -2.851 17.211 1.00 79.50 133 ALA A C 1
ATOM 1041 O O . ALA A 1 133 ? -31.044 -2.845 16.053 1.00 79.50 133 ALA A O 1
ATOM 1042 N N . SER A 1 134 ? -31.024 -1.993 18.135 1.00 74.75 134 SER A N 1
ATOM 1043 C CA . SER A 1 134 ? -29.960 -1.017 17.909 1.00 74.75 134 SER A CA 1
ATOM 1044 C C . SER A 1 134 ? -28.606 -1.589 18.329 1.00 74.75 134 SER A C 1
ATOM 1046 O O . SER A 1 134 ? -28.475 -2.344 19.297 1.00 74.75 134 SER A O 1
ATOM 1048 N N . SER A 1 135 ? -27.573 -1.187 17.599 1.00 65.94 135 SER A N 1
ATOM 1049 C CA . SER A 1 135 ? -26.172 -1.430 17.930 1.00 65.94 135 SER A CA 1
ATOM 1050 C C . SER A 1 135 ? -25.722 -0.750 19.227 1.00 65.94 135 SER A C 1
ATOM 1052 O O . SER A 1 135 ? -24.786 -1.228 19.865 1.00 65.94 135 SER A O 1
ATOM 1054 N N . GLY A 1 136 ? -26.390 0.341 19.623 1.00 60.94 136 GLY A N 1
ATOM 1055 C CA . GLY A 1 136 ? -26.048 1.147 20.796 1.00 60.94 136 GLY A CA 1
ATOM 1056 C C . GLY A 1 136 ? -26.730 0.706 22.094 1.00 60.94 136 GLY A C 1
ATOM 1057 O O . GLY A 1 136 ? -26.199 0.965 23.170 1.00 60.94 136 GLY A O 1
ATOM 1058 N N . THR A 1 137 ? -27.880 0.025 22.020 1.00 57.38 137 THR A N 1
ATOM 1059 C CA . THR A 1 137 ? -28.643 -0.437 23.199 1.00 57.38 137 THR A CA 1
ATOM 1060 C C . THR A 1 137 ? -28.272 -1.849 23.645 1.00 57.38 137 THR A C 1
ATOM 1062 O O . THR A 1 137 ? -28.582 -2.253 24.767 1.00 57.38 137 THR A O 1
ATOM 1065 N N . ALA A 1 138 ? -27.608 -2.629 22.789 1.00 57.66 138 ALA A N 1
ATOM 1066 C CA . ALA A 1 138 ? -27.067 -3.920 23.181 1.00 57.66 138 ALA A CA 1
ATOM 1067 C C . ALA A 1 138 ? -25.828 -3.682 24.052 1.00 57.66 138 ALA A C 1
ATOM 1069 O O . ALA A 1 138 ? -24.736 -3.480 23.525 1.00 57.66 138 ALA A O 1
ATOM 1070 N N . ASN A 1 139 ? -26.009 -3.724 25.379 1.00 49.59 139 ASN A N 1
ATOM 1071 C CA . ASN A 1 139 ? -24.981 -3.431 26.390 1.00 49.59 139 ASN A CA 1
ATOM 1072 C C . ASN A 1 139 ? -23.615 -4.085 26.133 1.00 49.59 139 ASN A C 1
ATOM 1074 O O . ASN A 1 139 ? -22.623 -3.563 26.609 1.00 49.59 139 ASN A O 1
ATOM 1078 N N . ASN A 1 140 ? -23.549 -5.163 25.348 1.00 45.78 140 ASN A N 1
ATOM 1079 C CA . ASN A 1 140 ? -22.375 -5.578 24.586 1.00 45.78 140 ASN A CA 1
ATOM 1080 C C . ASN A 1 140 ? -22.906 -6.252 23.312 1.00 45.78 140 ASN A C 1
ATOM 1082 O O . ASN A 1 140 ? -23.603 -7.254 23.456 1.00 45.78 140 ASN A O 1
ATOM 1086 N N . ALA A 1 141 ? -22.642 -5.729 22.106 1.00 57.41 141 ALA A N 1
ATOM 1087 C CA . ALA A 1 141 ? -23.141 -6.262 20.828 1.00 57.41 141 ALA A CA 1
ATOM 1088 C C . ALA A 1 141 ? -23.074 -7.802 20.777 1.00 57.41 141 ALA A C 1
ATOM 1090 O O . ALA A 1 141 ? -22.018 -8.404 20.561 1.00 57.41 141 ALA A O 1
ATOM 1091 N N . THR A 1 142 ? -24.206 -8.452 21.058 1.00 71.69 142 THR A N 1
ATOM 1092 C CA . THR A 1 142 ? -24.239 -9.893 21.281 1.00 71.69 142 THR A CA 1
ATOM 1093 C C . THR A 1 142 ? -23.960 -10.606 19.969 1.00 71.69 142 THR A C 1
ATOM 1095 O O . THR A 1 142 ? -24.318 -10.144 18.885 1.00 71.69 142 THR A O 1
ATOM 1098 N N . ARG A 1 143 ? -23.349 -11.790 20.053 1.00 78.06 143 ARG A N 1
ATOM 1099 C CA . ARG A 1 143 ? -23.153 -12.664 18.888 1.00 78.06 143 ARG A CA 1
ATOM 1100 C C . ARG A 1 143 ? -24.474 -12.896 18.129 1.00 78.06 143 ARG A C 1
ATOM 1102 O O . ARG A 1 143 ? -24.461 -12.996 16.907 1.00 78.06 143 ARG A O 1
ATOM 1109 N N . ALA A 1 144 ? -25.599 -12.912 18.848 1.00 83.44 144 ALA A N 1
ATOM 1110 C CA . ALA A 1 144 ? -26.941 -12.956 18.278 1.00 83.44 144 ALA A CA 1
ATOM 1111 C C . ALA A 1 144 ? -27.254 -11.731 17.402 1.00 83.44 144 ALA A C 1
ATOM 1113 O O . ALA A 1 144 ? -27.665 -11.917 16.265 1.00 83.44 144 ALA A O 1
ATOM 1114 N N . LEU A 1 145 ? -26.991 -10.501 17.859 1.00 84.19 145 LEU A N 1
ATOM 1115 C CA . LEU A 1 145 ? -27.200 -9.301 17.041 1.00 84.19 145 LEU A CA 1
ATOM 1116 C C . LEU A 1 145 ? -26.323 -9.307 15.779 1.00 84.19 145 LEU A C 1
ATOM 1118 O O . LEU A 1 145 ? -26.798 -8.976 14.699 1.00 84.19 145 LEU A O 1
ATOM 1122 N N . ALA A 1 146 ? -25.068 -9.757 15.886 1.00 80.56 146 ALA A N 1
ATOM 1123 C CA . ALA A 1 146 ? -24.176 -9.878 14.731 1.00 80.56 146 ALA A CA 1
ATOM 1124 C C . ALA A 1 146 ? -24.673 -10.913 13.703 1.00 80.56 146 ALA A C 1
ATOM 1126 O O . ALA A 1 146 ? -24.612 -10.665 12.497 1.00 80.56 146 ALA A O 1
ATOM 1127 N N . TYR A 1 147 ? -25.188 -12.062 14.160 1.00 86.44 147 TYR A N 1
ATOM 1128 C CA . TYR A 1 147 ? -25.819 -13.036 13.268 1.00 86.44 147 TYR A CA 1
ATOM 1129 C C . TYR A 1 147 ? -27.119 -12.502 12.669 1.00 86.44 147 TYR A C 1
ATOM 1131 O O . TYR A 1 147 ? -27.324 -12.664 11.471 1.00 86.44 147 TYR A O 1
ATOM 1139 N N . ALA A 1 148 ? -27.956 -11.819 13.452 1.00 87.62 148 ALA A N 1
ATOM 1140 C CA . ALA A 1 148 ? -29.189 -11.207 12.967 1.00 87.62 148 ALA A CA 1
ATOM 1141 C C . ALA A 1 148 ? -28.896 -10.165 11.876 1.00 87.62 148 ALA A C 1
ATOM 1143 O O . ALA A 1 148 ? -29.496 -10.217 10.807 1.00 87.62 148 ALA A O 1
ATOM 1144 N N . ALA A 1 149 ? -27.909 -9.293 12.092 1.00 84.06 149 ALA A N 1
ATOM 1145 C CA . ALA A 1 149 ? -27.435 -8.324 11.108 1.00 84.06 149 ALA A CA 1
ATOM 1146 C C . ALA A 1 149 ? -26.926 -9.012 9.828 1.00 84.06 149 ALA A C 1
ATOM 1148 O O . ALA A 1 149 ? -27.380 -8.711 8.725 1.00 84.06 149 ALA A O 1
ATOM 1149 N N . GLY A 1 150 ? -26.041 -10.009 9.962 1.00 83.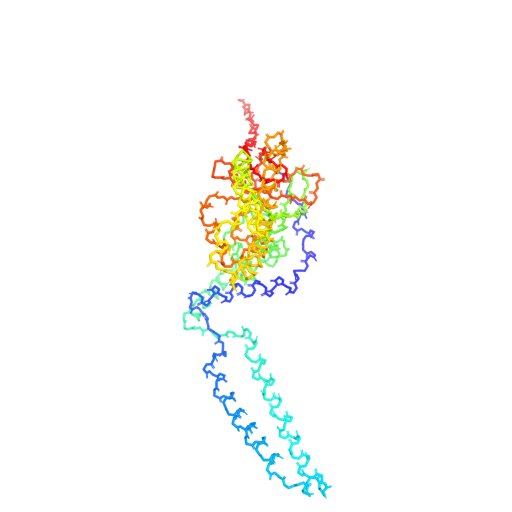19 150 GLY A N 1
ATOM 1150 C CA . GLY A 1 150 ? -25.496 -10.752 8.819 1.00 83.19 150 GLY A CA 1
ATOM 1151 C C . GLY A 1 150 ? -26.538 -11.559 8.034 1.00 83.19 150 GLY A C 1
ATOM 1152 O O . GLY A 1 150 ? -26.375 -11.764 6.831 1.00 83.19 150 GLY A O 1
ATOM 1153 N N . LEU A 1 151 ? -27.609 -12.001 8.696 1.00 88.00 151 LEU A N 1
ATOM 1154 C CA . LEU A 1 151 ? -28.733 -12.709 8.086 1.00 88.00 151 LEU A CA 1
ATOM 1155 C C . LEU A 1 151 ? -29.827 -11.766 7.575 1.00 88.00 151 LEU A C 1
ATOM 1157 O O . LEU A 1 151 ? -30.772 -12.262 6.971 1.00 88.00 151 LEU A O 1
ATOM 1161 N N . GLY A 1 152 ? -29.705 -10.448 7.764 1.00 85.94 152 GLY A N 1
ATOM 1162 C CA . GLY A 1 152 ? -30.683 -9.455 7.307 1.00 85.94 152 GLY A CA 1
ATOM 1163 C C . GLY A 1 152 ? -31.970 -9.405 8.137 1.00 85.94 152 GLY A C 1
ATOM 1164 O O . GLY A 1 152 ? -33.027 -9.159 7.576 1.00 85.94 152 GLY A O 1
ATOM 1165 N N . LEU A 1 153 ? -31.885 -9.693 9.439 1.00 88.69 153 LEU A N 1
ATOM 1166 C CA . LEU A 1 153 ? -32.991 -9.622 10.407 1.00 88.69 153 LEU A CA 1
ATOM 1167 C C . LEU A 1 153 ? -32.920 -8.383 11.321 1.00 88.69 153 LEU A C 1
ATOM 1169 O O . LEU A 1 153 ? -33.867 -8.109 12.046 1.00 88.69 153 LEU A O 1
ATOM 1173 N N . ALA A 1 154 ? -31.794 -7.663 11.329 1.00 86.88 154 ALA A N 1
ATOM 1174 C CA . ALA A 1 154 ? -31.566 -6.480 12.165 1.00 86.88 154 ALA A CA 1
ATOM 1175 C C . ALA A 1 154 ? -31.156 -5.279 11.297 1.00 86.88 154 ALA A C 1
ATOM 1177 O O . ALA A 1 154 ? -30.002 -4.852 11.323 1.00 86.88 154 ALA A O 1
ATOM 1178 N N . GLU A 1 155 ? -32.083 -4.778 10.476 1.00 78.12 155 GLU A N 1
ATOM 1179 C CA . GLU A 1 155 ? -31.825 -3.694 9.512 1.00 78.12 155 GLU A CA 1
ATOM 1180 C C . GLU A 1 155 ? -31.325 -2.422 10.206 1.00 78.12 155 GLU A C 1
ATOM 1182 O O . GLU A 1 155 ? -30.278 -1.894 9.839 1.00 78.12 155 GLU A O 1
ATOM 1187 N N . ARG A 1 156 ? -31.962 -2.034 11.317 1.00 75.69 156 ARG A N 1
ATOM 1188 C CA . ARG A 1 156 ? -31.544 -0.879 12.121 1.00 75.69 156 ARG A CA 1
ATOM 1189 C C . ARG A 1 156 ? -30.111 -0.999 12.642 1.00 75.69 156 ARG A C 1
ATOM 1191 O O . ARG A 1 156 ? -29.349 -0.038 12.591 1.00 75.69 156 ARG A O 1
ATOM 1198 N N . ALA A 1 157 ? -29.708 -2.182 13.107 1.00 75.81 157 ALA A N 1
ATOM 1199 C CA . ALA A 1 157 ? -28.332 -2.414 13.534 1.00 75.81 157 ALA A CA 1
ATOM 1200 C C . ALA A 1 157 ? -27.344 -2.349 12.361 1.00 75.81 157 ALA A C 1
ATOM 1202 O O . ALA A 1 157 ? -26.221 -1.897 12.557 1.00 75.81 157 ALA A O 1
ATOM 1203 N N . CYS A 1 158 ? -27.735 -2.789 11.161 1.00 71.06 158 CYS A N 1
ATOM 1204 C CA . CYS A 1 158 ? -26.918 -2.674 9.948 1.00 71.06 158 CYS A CA 1
ATOM 1205 C C . CYS A 1 158 ? -26.767 -1.224 9.470 1.00 71.06 158 CYS A C 1
ATOM 1207 O O . CYS A 1 158 ? -25.713 -0.876 8.940 1.00 71.06 158 CYS A O 1
ATOM 1209 N N . ASP A 1 159 ? -27.791 -0.394 9.661 1.00 68.75 159 ASP A N 1
ATOM 1210 C CA . ASP A 1 159 ? -27.743 1.031 9.327 1.00 68.75 159 ASP A CA 1
ATOM 1211 C C . ASP A 1 159 ? -26.872 1.817 10.317 1.00 68.75 159 ASP A C 1
ATOM 1213 O O . ASP A 1 159 ? -26.121 2.708 9.921 1.00 68.75 159 ASP A O 1
ATOM 1217 N N . GLU A 1 160 ? -26.916 1.448 11.600 1.00 67.69 160 GLU A N 1
ATOM 1218 C CA . GLU A 1 160 ? -26.106 2.072 12.652 1.00 67.69 160 GLU A CA 1
ATOM 1219 C C . GLU A 1 160 ? -24.653 1.564 12.681 1.00 67.69 160 GLU A C 1
ATOM 1221 O O . GLU A 1 160 ? -23.734 2.310 13.031 1.00 67.69 160 GLU A O 1
ATOM 1226 N N . LEU A 1 161 ? -24.423 0.293 12.326 1.00 63.53 161 LEU A N 1
ATOM 1227 C CA . LEU A 1 161 ? -23.095 -0.306 12.218 1.00 63.53 161 LEU A CA 1
ATOM 1228 C C . LEU A 1 161 ? -22.705 -0.391 10.750 1.00 63.53 161 LEU A C 1
ATOM 1230 O O . LEU A 1 161 ? -23.033 -1.378 10.085 1.00 63.53 161 LEU A O 1
ATOM 1234 N N . PRO A 1 162 ? -21.887 0.540 10.240 1.00 53.41 162 PRO A N 1
ATOM 1235 C CA . PRO A 1 162 ? -21.197 0.289 8.992 1.00 53.41 162 PRO A CA 1
ATOM 1236 C C . PRO A 1 162 ? -20.274 -0.922 9.223 1.00 53.41 162 PRO A C 1
ATOM 1238 O O . PRO A 1 162 ? -19.173 -0.784 9.759 1.00 53.41 162 PRO A O 1
ATOM 1241 N N . ILE A 1 163 ? -20.713 -2.134 8.849 1.00 52.75 163 ILE A N 1
ATOM 1242 C CA . ILE A 1 163 ? -19.885 -3.349 8.874 1.00 52.75 163 ILE A CA 1
ATOM 1243 C C . ILE A 1 163 ? -18.791 -3.143 7.829 1.00 52.75 163 ILE A C 1
ATOM 1245 O O . ILE A 1 163 ? -18.910 -3.528 6.670 1.00 52.75 163 ILE A O 1
ATOM 1249 N N . VAL A 1 164 ? -17.726 -2.458 8.228 1.00 49.19 164 VAL A N 1
ATOM 1250 C CA . VAL A 1 164 ? -16.615 -2.048 7.382 1.00 49.19 164 VAL A CA 1
ATOM 1251 C C . VAL A 1 164 ? -15.438 -2.968 7.701 1.00 49.19 164 VAL A C 1
ATOM 1253 O O . VAL A 1 164 ? -14.979 -2.980 8.842 1.00 49.19 164 VAL A O 1
ATOM 1256 N N . PRO A 1 165 ? -14.876 -3.727 6.735 1.00 50.72 165 PRO A N 1
ATOM 1257 C CA . PRO A 1 165 ? -13.528 -4.237 6.860 1.00 50.72 165 PRO A CA 1
ATOM 1258 C C . PRO A 1 165 ? -12.624 -3.049 7.138 1.00 50.72 165 PRO A C 1
ATOM 1260 O O . PRO A 1 165 ? -12.480 -2.145 6.314 1.00 50.72 165 PRO A O 1
ATOM 1263 N N . GLU A 1 166 ? -12.079 -3.083 8.342 1.00 58.59 166 GLU A N 1
ATOM 1264 C CA . GLU A 1 166 ? -11.297 -2.037 8.958 1.00 58.59 166 GLU A CA 1
ATOM 1265 C C . GLU A 1 166 ? -10.233 -1.506 7.981 1.00 58.59 166 GLU A C 1
ATOM 1267 O O . GLU A 1 166 ? -9.290 -2.225 7.627 1.00 58.59 166 GLU A O 1
ATOM 1272 N N . ASP A 1 167 ? -10.423 -0.276 7.483 1.00 70.56 167 ASP A N 1
ATOM 1273 C CA . ASP A 1 167 ? -9.495 0.325 6.525 1.00 70.56 167 ASP A CA 1
ATOM 1274 C C . ASP A 1 167 ? -8.163 0.592 7.224 1.00 70.56 167 ASP A C 1
ATOM 1276 O O . ASP A 1 167 ? -8.110 1.159 8.315 1.00 70.56 167 ASP A O 1
ATOM 1280 N N . ASP A 1 168 ? -7.064 0.179 6.603 1.00 81.62 168 ASP A N 1
ATOM 1281 C CA . ASP A 1 168 ? -5.755 0.365 7.205 1.00 81.62 168 ASP A CA 1
ATOM 1282 C C . ASP A 1 168 ? -5.377 1.853 7.280 1.00 81.62 168 ASP A C 1
ATOM 1284 O O . ASP A 1 168 ? -4.651 2.237 8.193 1.00 81.62 168 ASP A O 1
ATOM 1288 N N . ARG A 1 169 ? -5.877 2.700 6.368 1.00 84.06 169 ARG A N 1
ATOM 1289 C CA . ARG A 1 169 ? -5.521 4.129 6.264 1.00 84.06 169 ARG A CA 1
ATOM 1290 C C . ARG A 1 169 ? -6.571 5.095 6.802 1.00 84.06 169 ARG A C 1
ATOM 1292 O O . ARG A 1 169 ? -6.313 6.293 6.793 1.00 84.06 169 ARG A O 1
ATOM 1299 N N . LEU A 1 170 ? -7.726 4.618 7.245 1.00 81.69 170 LEU A N 1
ATOM 1300 C CA . LEU A 1 170 ? -8.754 5.449 7.873 1.00 81.69 170 LEU A CA 1
ATOM 1301 C C . LEU A 1 170 ? -9.126 4.826 9.208 1.00 81.69 170 LEU A C 1
ATOM 1303 O O . LEU A 1 170 ? -9.292 3.610 9.290 1.00 81.69 170 LEU A O 1
ATOM 1307 N N . ALA A 1 171 ? -9.241 5.638 10.244 1.00 81.69 171 ALA A N 1
ATOM 1308 C CA . ALA A 1 171 ? -9.588 5.199 11.582 1.00 81.69 171 ALA A CA 1
ATOM 1309 C C . ALA A 1 171 ? -10.508 6.219 12.238 1.00 81.69 171 ALA A C 1
ATOM 1311 O O . ALA A 1 171 ? -10.407 7.405 11.955 1.00 81.69 171 ALA A O 1
ATOM 1312 N N . TRP A 1 172 ? -11.387 5.749 13.112 1.00 79.00 172 TRP A N 1
ATOM 1313 C CA . TRP A 1 172 ? -12.170 6.621 13.974 1.00 79.00 172 TRP A CA 1
ATOM 1314 C C . TRP A 1 172 ? -11.399 6.857 15.265 1.00 79.00 172 TRP A C 1
ATOM 1316 O O . TRP A 1 172 ? -10.795 5.923 15.801 1.00 79.00 172 TRP A O 1
ATOM 1326 N N . SER A 1 173 ? -11.418 8.092 15.743 1.00 77.25 173 SER A N 1
ATOM 1327 C CA . SER A 1 173 ? -10.782 8.485 16.990 1.00 77.25 173 SER A CA 1
ATOM 1328 C C . SER A 1 173 ? -11.737 9.300 17.841 1.00 77.25 173 SER A C 1
ATOM 1330 O O . SER A 1 173 ? -12.502 10.103 17.316 1.00 77.25 173 SER A O 1
ATOM 1332 N N . ASN A 1 174 ? -11.658 9.103 19.153 1.00 78.81 174 ASN A N 1
ATOM 1333 C CA . ASN A 1 174 ? -12.340 9.901 20.167 1.00 78.81 174 ASN A CA 1
ATOM 1334 C C . ASN A 1 174 ? -11.336 10.643 21.070 1.00 78.81 174 ASN A C 1
ATOM 1336 O O . ASN A 1 174 ? -11.613 10.898 22.244 1.00 78.81 174 ASN A O 1
ATOM 1340 N N . ALA A 1 175 ? -10.132 10.932 20.561 1.00 75.56 175 ALA A N 1
ATOM 1341 C CA . ALA A 1 175 ? -9.053 11.523 21.351 1.00 75.56 175 ALA A CA 1
ATOM 1342 C C . ALA A 1 175 ? -9.420 12.891 21.961 1.00 75.56 175 ALA A C 1
ATOM 1344 O O . ALA A 1 175 ? -8.993 13.178 23.078 1.00 75.56 175 ALA A O 1
ATOM 1345 N N . THR A 1 176 ? -10.241 13.691 21.271 1.00 70.81 176 THR A N 1
ATOM 1346 C CA . THR A 1 176 ? -10.710 15.026 21.695 1.00 70.81 176 THR A CA 1
ATOM 1347 C C . THR A 1 176 ? -11.992 15.006 22.530 1.00 70.81 176 THR A C 1
ATOM 1349 O O . THR A 1 176 ? -12.438 16.056 22.974 1.00 70.81 176 THR A O 1
ATOM 1352 N N . GLY A 1 177 ? -12.594 13.833 22.751 1.00 70.38 177 GLY A N 1
ATOM 1353 C CA . GLY A 1 177 ? -13.934 13.699 23.338 1.00 70.38 177 GLY A CA 1
ATOM 1354 C C . GLY A 1 177 ? -15.052 13.610 22.295 1.00 70.38 177 GLY A C 1
ATOM 1355 O O . GLY A 1 177 ? -16.078 12.997 22.574 1.00 70.38 177 GLY A O 1
ATOM 1356 N N . GLU A 1 178 ? -14.815 14.096 21.075 1.00 69.69 178 GLU A N 1
ATOM 1357 C CA . GLU A 1 178 ? -15.712 13.931 19.928 1.00 69.69 178 GLU A CA 1
ATOM 1358 C C . GLU A 1 178 ? -15.162 12.898 18.938 1.00 69.69 178 GLU A C 1
ATOM 1360 O O . GLU A 1 178 ? -13.948 12.752 18.752 1.00 69.69 178 GLU A O 1
ATOM 1365 N N . TRP A 1 179 ? -16.068 12.152 18.303 1.00 73.19 179 TRP A N 1
ATOM 1366 C CA . TRP A 1 179 ? -15.703 11.177 17.282 1.00 73.19 179 TRP A CA 1
ATOM 1367 C C . TRP A 1 179 ? -15.377 11.878 15.970 1.00 73.19 179 TRP A C 1
ATOM 1369 O O . TRP A 1 179 ? -16.212 12.579 15.412 1.00 73.19 179 TRP A O 1
ATOM 1379 N N . HIS A 1 180 ? -14.190 11.623 15.433 1.00 71.19 180 HIS A N 1
ATOM 1380 C CA . HIS A 1 180 ? -13.796 12.118 14.119 1.00 71.19 180 HIS A CA 1
ATOM 1381 C C . HIS A 1 180 ? -12.975 11.074 13.355 1.00 71.19 180 HIS A C 1
ATOM 1383 O O . HIS A 1 180 ? -12.505 10.071 13.910 1.00 71.19 180 HIS A O 1
ATOM 1389 N N . VAL A 1 181 ? -12.834 11.287 12.046 1.00 79.88 181 VAL A N 1
ATOM 1390 C CA . VAL A 1 181 ? -12.112 10.379 11.151 1.00 79.88 181 VAL A CA 1
ATOM 1391 C C . VAL A 1 181 ? -10.677 10.853 10.966 1.00 79.88 181 VAL A C 1
ATOM 1393 O O . VAL A 1 181 ? -10.424 11.916 10.412 1.00 79.88 181 VAL A O 1
ATOM 1396 N N . VAL A 1 182 ? -9.729 9.990 11.314 1.00 84.50 182 VAL A N 1
ATOM 1397 C CA . VAL A 1 182 ? -8.293 10.204 11.145 1.00 84.50 182 VAL A CA 1
ATOM 1398 C C . VAL A 1 182 ? -7.765 9.376 9.978 1.00 84.50 182 VAL A C 1
ATOM 1400 O O . VAL A 1 182 ? -7.937 8.155 9.892 1.00 84.50 182 VAL A O 1
ATOM 1403 N N . ARG A 1 183 ? -7.045 10.033 9.072 1.00 90.88 183 ARG A N 1
ATOM 1404 C CA . ARG A 1 183 ? -6.286 9.409 7.992 1.00 90.88 183 ARG A CA 1
ATOM 1405 C C . ARG A 1 183 ? -4.894 9.028 8.479 1.00 90.88 183 ARG A C 1
ATOM 1407 O O . ARG A 1 183 ? -4.099 9.870 8.883 1.00 90.88 183 ARG A O 1
ATOM 1414 N N . VAL A 1 184 ? -4.559 7.750 8.355 1.00 92.81 184 VAL A N 1
ATOM 1415 C CA . VAL A 1 184 ? -3.262 7.196 8.744 1.00 92.81 184 VAL A CA 1
ATOM 1416 C C . VAL A 1 184 ? -2.354 7.041 7.527 1.00 92.81 184 VAL A C 1
ATOM 1418 O O . VAL A 1 184 ? -2.650 6.308 6.577 1.00 92.81 184 VAL A O 1
ATOM 1421 N N . ARG A 1 185 ? -1.200 7.708 7.567 1.00 93.50 185 ARG A N 1
ATOM 1422 C CA . ARG A 1 185 ? -0.129 7.568 6.577 1.00 93.50 185 ARG A CA 1
ATOM 1423 C C . ARG A 1 185 ? 0.937 6.605 7.091 1.00 93.50 185 ARG A C 1
ATOM 1425 O O . ARG A 1 185 ? 1.555 6.864 8.118 1.00 93.50 185 ARG A O 1
ATOM 1432 N N . TYR A 1 186 ? 1.209 5.555 6.317 1.00 91.75 186 TYR A N 1
ATOM 1433 C CA . TYR A 1 186 ? 2.333 4.636 6.528 1.00 91.75 186 TYR A CA 1
ATOM 1434 C C . TYR A 1 186 ? 3.493 5.045 5.615 1.00 91.75 186 TYR A C 1
ATOM 1436 O O . TYR A 1 186 ? 3.441 4.770 4.412 1.00 91.75 186 TYR A O 1
ATOM 1444 N N . PRO A 1 187 ? 4.492 5.782 6.120 1.00 89.00 187 PRO A N 1
ATOM 1445 C CA . PRO A 1 187 ? 5.649 6.157 5.321 1.00 89.00 187 PRO A CA 1
ATOM 1446 C C . PRO A 1 187 ? 6.518 4.936 4.991 1.00 89.00 187 PRO A C 1
ATOM 1448 O O . PRO A 1 187 ? 6.654 4.005 5.780 1.00 89.00 187 PRO A O 1
ATOM 1451 N N . PHE A 1 188 ? 7.132 4.980 3.812 1.00 83.06 188 PHE A N 1
ATOM 1452 C CA . PHE A 1 188 ? 8.139 4.025 3.371 1.00 83.06 188 PHE A CA 1
ATOM 1453 C C . PHE A 1 188 ? 9.358 4.816 2.910 1.00 83.06 188 PHE A C 1
ATOM 1455 O O . PHE A 1 188 ? 9.266 5.591 1.959 1.00 83.06 188 PHE A O 1
ATOM 1462 N N . ARG A 1 189 ? 10.463 4.693 3.646 1.00 85.62 189 ARG A N 1
ATOM 1463 C CA . ARG A 1 189 ? 11.722 5.405 3.399 1.00 85.62 189 ARG A CA 1
ATOM 1464 C C . ARG A 1 189 ? 12.900 4.490 3.750 1.00 85.62 189 ARG A C 1
ATOM 1466 O O . ARG A 1 189 ? 12.720 3.600 4.588 1.00 85.62 189 ARG A O 1
ATOM 1473 N N . PRO A 1 190 ? 14.092 4.725 3.181 1.00 84.50 190 PRO A N 1
ATOM 1474 C CA . PRO A 1 190 ? 15.320 4.058 3.610 1.00 84.50 190 PRO A CA 1
ATOM 1475 C C . PRO A 1 190 ? 15.509 4.167 5.128 1.00 84.50 190 PRO A C 1
ATOM 1477 O O . PRO A 1 190 ? 15.414 5.264 5.678 1.00 84.50 190 PRO A O 1
ATOM 1480 N N . GLY A 1 191 ? 15.744 3.042 5.806 1.00 85.62 191 GLY A N 1
ATOM 1481 C CA . GLY A 1 191 ? 15.993 3.009 7.254 1.00 85.62 191 GLY A CA 1
ATOM 1482 C C . GLY A 1 191 ? 14.774 3.265 8.151 1.00 85.62 191 GLY A C 1
ATOM 1483 O O . GLY A 1 191 ? 14.926 3.288 9.371 1.00 85.62 191 GLY A O 1
ATOM 1484 N N . TYR A 1 192 ? 13.567 3.436 7.594 1.00 89.75 192 TYR A N 1
ATOM 1485 C CA . TYR A 1 192 ? 12.382 3.730 8.402 1.00 89.75 192 TYR A CA 1
ATOM 1486 C C . TYR A 1 192 ? 12.111 2.622 9.431 1.00 89.75 192 TYR A C 1
ATOM 1488 O O . TYR A 1 192 ? 12.080 1.437 9.101 1.00 89.75 192 TYR A O 1
ATOM 1496 N N . GLY A 1 193 ? 11.910 3.024 10.681 1.00 88.50 193 GLY A N 1
ATOM 1497 C CA . GLY A 1 193 ? 11.649 2.171 11.826 1.00 88.50 193 GLY A CA 1
ATOM 1498 C C . GLY A 1 193 ? 12.883 1.533 12.452 1.00 88.50 193 GLY A C 1
ATOM 1499 O O . GLY A 1 193 ? 12.745 0.718 13.360 1.00 88.50 193 GLY A O 1
ATOM 1500 N N . ARG A 1 194 ? 14.090 1.884 11.995 1.00 90.19 194 ARG A N 1
ATOM 1501 C CA . ARG A 1 194 ? 15.344 1.389 12.569 1.00 90.19 194 ARG A CA 1
ATOM 1502 C C . ARG A 1 194 ? 15.936 2.361 13.579 1.00 90.19 194 ARG A C 1
ATOM 1504 O O . ARG A 1 194 ? 15.751 3.570 13.486 1.00 90.19 194 ARG A O 1
ATOM 1511 N N . HIS A 1 195 ? 16.671 1.806 14.542 1.00 91.69 195 HIS A N 1
ATOM 1512 C CA . HIS A 1 195 ? 17.314 2.582 15.596 1.00 91.69 195 HIS A CA 1
ATOM 1513 C C . HIS A 1 195 ? 18.278 3.634 14.998 1.00 91.69 195 HIS A C 1
ATOM 1515 O O . HIS A 1 195 ? 19.133 3.253 14.192 1.00 91.69 195 HIS A O 1
ATOM 1521 N N . PRO A 1 196 ? 18.206 4.921 15.397 1.00 94.00 196 PRO A N 1
ATOM 1522 C CA . PRO A 1 196 ? 18.986 5.996 14.771 1.00 94.00 196 PRO A CA 1
ATOM 1523 C C . PRO A 1 196 ? 20.499 5.779 14.821 1.00 94.00 196 PRO A C 1
ATOM 1525 O O . PRO A 1 196 ? 21.164 5.893 13.797 1.00 94.00 196 PRO A O 1
ATOM 1528 N N . ALA A 1 197 ? 21.033 5.364 15.977 1.00 95.00 197 ALA A N 1
ATOM 1529 C CA . ALA A 1 197 ? 22.468 5.100 16.127 1.00 95.00 197 ALA A CA 1
ATOM 1530 C C . ALA A 1 197 ? 22.957 3.970 15.201 1.00 95.00 197 ALA A C 1
ATOM 1532 O O . ALA A 1 197 ? 24.050 4.045 14.653 1.00 95.00 197 ALA A O 1
ATOM 1533 N N . LEU A 1 198 ? 22.121 2.949 14.971 1.00 93.25 198 LEU A N 1
ATOM 1534 C CA . LEU A 1 198 ? 22.456 1.854 14.062 1.00 93.25 198 LEU A CA 1
ATOM 1535 C C . LEU A 1 198 ? 22.510 2.351 12.612 1.00 93.25 198 LEU A C 1
ATOM 1537 O O . LEU A 1 198 ? 23.411 1.974 11.873 1.00 93.25 198 LEU A O 1
ATOM 1541 N N . MET A 1 199 ? 21.556 3.195 12.203 1.00 94.75 199 MET A N 1
ATOM 1542 C CA . MET A 1 199 ? 21.540 3.774 10.853 1.00 94.75 199 MET A CA 1
ATOM 1543 C C . MET A 1 199 ? 22.700 4.743 10.628 1.00 94.75 199 MET A C 1
ATOM 1545 O O . MET A 1 199 ? 23.262 4.744 9.538 1.00 94.75 199 MET A O 1
ATOM 1549 N N . LEU A 1 200 ? 23.100 5.493 11.661 1.00 96.50 200 LEU A N 1
ATOM 1550 C CA . LEU A 1 200 ? 24.287 6.342 11.620 1.00 96.50 200 LEU A CA 1
ATOM 1551 C C . LEU A 1 200 ? 25.555 5.516 11.372 1.00 96.50 200 LEU A C 1
ATOM 1553 O O . LEU A 1 200 ? 26.266 5.778 10.408 1.00 96.50 200 LEU A O 1
ATOM 1557 N N . VAL A 1 201 ? 25.804 4.486 12.188 1.00 97.06 201 VAL A N 1
ATOM 1558 C CA . VAL A 1 201 ? 26.997 3.631 12.055 1.00 97.06 201 VAL A CA 1
ATOM 1559 C C . VAL A 1 201 ? 27.017 2.910 10.708 1.00 97.06 201 VAL A C 1
ATOM 1561 O O . VAL A 1 201 ? 28.023 2.958 10.007 1.00 97.06 201 VAL A O 1
ATOM 1564 N N . ILE A 1 202 ? 25.904 2.284 10.308 1.00 94.12 202 ILE A N 1
ATOM 1565 C CA . ILE A 1 202 ? 25.810 1.599 9.010 1.00 94.12 202 ILE A CA 1
ATOM 1566 C C . ILE A 1 202 ? 26.030 2.585 7.859 1.00 94.12 202 ILE A C 1
ATOM 1568 O O . ILE A 1 202 ? 26.759 2.267 6.924 1.00 94.12 202 ILE A O 1
ATOM 1572 N N . GLY A 1 203 ? 25.420 3.771 7.927 1.00 94.62 203 GLY A N 1
ATOM 1573 C CA . GLY A 1 203 ? 25.588 4.816 6.923 1.00 94.62 203 GLY A CA 1
ATOM 1574 C C . GLY A 1 203 ? 27.044 5.254 6.787 1.00 94.62 203 GLY A C 1
ATOM 1575 O O . GLY A 1 203 ? 27.555 5.281 5.676 1.00 94.62 203 GLY A O 1
ATOM 1576 N N . LEU A 1 204 ? 27.734 5.515 7.902 1.00 97.69 204 LEU A N 1
ATOM 1577 C CA . LEU A 1 204 ? 29.139 5.936 7.901 1.00 97.69 204 LEU A CA 1
ATOM 1578 C C . LEU A 1 204 ? 30.083 4.845 7.382 1.00 97.69 204 LEU A C 1
ATOM 1580 O O . LEU A 1 204 ? 30.925 5.126 6.535 1.00 97.69 204 LEU A O 1
ATOM 1584 N N . VAL A 1 205 ? 29.926 3.600 7.845 1.00 97.38 205 VAL A N 1
ATOM 1585 C CA . VAL A 1 205 ? 30.775 2.475 7.415 1.00 97.38 205 VAL A CA 1
ATOM 1586 C C . VAL A 1 205 ? 30.597 2.195 5.923 1.00 97.38 205 VAL A C 1
ATOM 1588 O O . VAL A 1 205 ? 31.583 2.054 5.200 1.00 97.38 205 VAL A O 1
ATOM 1591 N N . LEU A 1 206 ? 29.349 2.152 5.440 1.00 96.06 206 LEU A N 1
ATOM 1592 C CA . LEU A 1 206 ? 29.077 1.957 4.016 1.00 96.06 206 LEU A CA 1
ATOM 1593 C C . LEU A 1 206 ? 29.567 3.139 3.180 1.00 96.06 206 LEU A C 1
ATOM 1595 O O . LEU A 1 206 ? 30.146 2.910 2.125 1.00 96.06 206 LEU A O 1
ATOM 1599 N N . ALA A 1 207 ? 29.375 4.377 3.644 1.00 96.50 207 ALA A N 1
ATOM 1600 C CA . ALA A 1 207 ? 29.844 5.558 2.929 1.00 96.50 207 ALA A CA 1
ATOM 1601 C C . ALA A 1 207 ? 31.369 5.559 2.801 1.00 96.50 207 ALA A C 1
ATOM 1603 O O . ALA A 1 207 ? 31.872 5.772 1.705 1.00 96.50 207 ALA A O 1
ATOM 1604 N N . ALA A 1 208 ? 32.100 5.249 3.876 1.00 97.38 208 ALA A N 1
ATOM 1605 C CA . ALA A 1 208 ? 33.555 5.152 3.842 1.00 97.38 208 ALA A CA 1
ATOM 1606 C C . ALA A 1 208 ? 34.029 4.057 2.871 1.00 97.38 208 ALA A C 1
ATOM 1608 O O . ALA A 1 208 ? 34.872 4.317 2.018 1.00 97.38 208 ALA A O 1
ATOM 1609 N N . GLY A 1 209 ? 33.451 2.852 2.942 1.00 97.06 209 GLY A N 1
ATOM 1610 C CA . GLY A 1 209 ? 33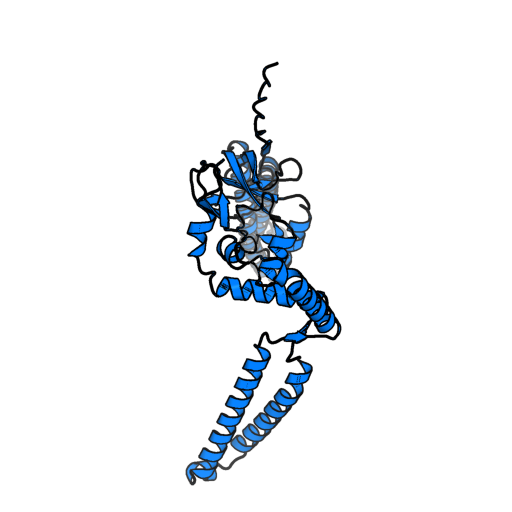.817 1.751 2.045 1.00 97.06 209 GLY A CA 1
ATOM 1611 C C . GLY A 1 209 ? 33.503 2.038 0.573 1.00 97.06 209 GLY A C 1
ATOM 1612 O O . GLY A 1 209 ? 34.344 1.818 -0.295 1.00 97.06 209 GLY A O 1
ATOM 1613 N N . LEU A 1 210 ? 32.312 2.574 0.286 1.00 97.00 210 LEU A N 1
ATOM 1614 C CA . LEU A 1 210 ? 31.892 2.921 -1.075 1.00 97.00 210 LEU A CA 1
ATOM 1615 C C . LEU A 1 210 ? 32.661 4.121 -1.628 1.00 97.00 210 LEU A C 1
ATOM 1617 O O . LEU A 1 210 ? 32.951 4.142 -2.818 1.00 97.00 210 LEU A O 1
ATOM 1621 N N . TRP A 1 211 ? 33.021 5.088 -0.783 1.00 97.50 211 TRP A N 1
ATOM 1622 C CA . TRP A 1 211 ? 33.882 6.204 -1.165 1.00 97.50 211 TRP A CA 1
ATOM 1623 C C . TRP A 1 211 ? 35.276 5.719 -1.564 1.00 97.50 211 TRP A C 1
ATOM 1625 O O . TRP A 1 211 ? 35.762 6.089 -2.629 1.00 97.50 211 TRP A O 1
ATOM 1635 N N . GLN A 1 212 ? 35.887 4.838 -0.765 1.00 96.31 212 GLN A N 1
ATOM 1636 C CA . GLN A 1 212 ? 37.194 4.265 -1.095 1.00 96.31 212 GLN A CA 1
ATOM 1637 C C . GLN A 1 212 ? 37.140 3.428 -2.376 1.00 96.31 212 GLN A C 1
ATOM 1639 O O . GLN A 1 212 ? 38.006 3.576 -3.231 1.00 96.31 212 GLN A O 1
ATOM 1644 N N . LEU A 1 213 ? 36.099 2.607 -2.555 1.00 94.38 213 LEU A N 1
ATOM 1645 C CA . LEU A 1 213 ? 35.891 1.855 -3.794 1.00 94.38 213 LEU A CA 1
ATOM 1646 C C . LEU A 1 213 ? 35.710 2.783 -5.002 1.00 94.38 213 LEU A C 1
ATOM 1648 O O . LEU A 1 213 ? 36.313 2.553 -6.044 1.00 94.38 213 LEU A O 1
ATOM 1652 N N . HIS A 1 214 ? 34.894 3.831 -4.868 1.00 94.88 214 HIS A N 1
ATOM 1653 C CA . HIS A 1 214 ? 34.691 4.817 -5.925 1.00 94.88 214 HIS A CA 1
ATOM 1654 C C . HIS A 1 214 ? 36.004 5.511 -6.293 1.00 94.88 214 HIS A C 1
ATOM 1656 O O . HIS A 1 214 ? 36.297 5.641 -7.476 1.00 94.88 214 HIS A O 1
ATOM 1662 N N . ARG A 1 215 ? 36.820 5.892 -5.299 1.00 94.62 215 ARG A N 1
ATOM 1663 C CA . ARG A 1 215 ? 38.141 6.486 -5.532 1.00 94.62 215 ARG A CA 1
ATOM 1664 C C . ARG A 1 215 ? 39.047 5.538 -6.311 1.00 94.62 215 ARG A C 1
ATOM 1666 O O . ARG A 1 215 ? 39.545 5.930 -7.350 1.00 94.62 215 ARG A O 1
ATOM 1673 N N . LEU A 1 216 ? 39.165 4.280 -5.879 1.00 91.00 216 LEU A N 1
ATOM 1674 C CA . LEU A 1 216 ? 39.969 3.272 -6.579 1.00 91.00 216 LEU A CA 1
ATOM 1675 C C . LEU A 1 216 ? 39.509 3.059 -8.028 1.00 91.00 216 LEU A C 1
ATOM 1677 O O . LEU A 1 216 ? 40.337 2.976 -8.927 1.00 91.00 216 LEU A O 1
ATOM 1681 N N . LEU A 1 217 ? 38.197 3.001 -8.274 1.00 91.25 217 LEU A N 1
ATOM 1682 C CA . LEU A 1 217 ? 37.653 2.870 -9.630 1.00 91.25 217 LEU A CA 1
ATOM 1683 C C . LEU A 1 217 ? 37.938 4.106 -10.491 1.00 91.25 217 LEU A C 1
ATOM 1685 O O . LEU A 1 217 ? 38.199 3.965 -11.681 1.00 91.25 217 LEU A O 1
ATOM 1689 N N . MET A 1 218 ? 37.904 5.304 -9.904 1.00 90.81 218 MET A N 1
ATOM 1690 C CA . MET A 1 218 ? 38.260 6.543 -10.597 1.00 90.81 218 MET A CA 1
ATOM 1691 C C . MET A 1 218 ? 39.764 6.642 -10.873 1.00 90.81 218 MET A C 1
ATOM 1693 O O . MET A 1 218 ? 40.134 7.089 -11.953 1.00 90.81 218 MET A O 1
ATOM 1697 N N . ASP A 1 219 ? 40.609 6.190 -9.944 1.00 89.62 219 ASP A N 1
ATOM 1698 C CA . ASP A 1 219 ? 42.066 6.126 -10.111 1.00 89.62 219 ASP A CA 1
ATOM 1699 C C . ASP A 1 219 ? 42.435 5.124 -11.233 1.00 89.62 219 ASP A C 1
ATOM 1701 O O . ASP A 1 219 ? 43.330 5.378 -12.036 1.00 89.62 219 ASP A O 1
ATOM 1705 N N . VAL A 1 220 ? 41.697 4.009 -11.347 1.00 86.06 220 VAL A N 1
ATOM 1706 C CA . VAL A 1 220 ? 41.795 3.043 -12.461 1.00 86.06 220 VAL A CA 1
ATOM 1707 C C . VAL A 1 220 ? 41.301 3.645 -13.779 1.00 86.06 220 VAL A C 1
ATOM 1709 O O . VAL A 1 220 ? 41.955 3.489 -14.802 1.00 86.06 220 VAL A O 1
ATOM 1712 N N . ALA A 1 221 ? 40.165 4.347 -13.769 1.00 86.06 221 ALA A N 1
ATOM 1713 C CA . ALA A 1 221 ? 39.575 4.936 -14.973 1.00 86.06 221 ALA A CA 1
ATOM 1714 C C . ALA A 1 221 ? 40.386 6.106 -15.555 1.00 86.06 221 ALA A C 1
ATOM 1716 O O . ALA A 1 221 ? 40.189 6.459 -16.713 1.00 86.06 221 ALA A O 1
ATOM 1717 N N . ARG A 1 222 ? 41.250 6.734 -14.750 1.00 83.50 222 ARG A N 1
ATOM 1718 C CA . ARG A 1 222 ? 42.161 7.815 -15.164 1.00 83.50 222 ARG A CA 1
ATOM 1719 C C . ARG A 1 222 ? 43.562 7.322 -15.521 1.00 83.50 222 ARG A C 1
ATOM 1721 O O . ARG A 1 222 ? 44.440 8.142 -15.758 1.00 83.50 222 ARG A O 1
ATOM 1728 N N . SER A 1 223 ? 43.769 6.005 -15.499 1.00 72.00 223 SER A N 1
ATOM 1729 C CA . SER A 1 223 ? 45.063 5.361 -15.743 1.00 72.00 223 SER A CA 1
ATOM 1730 C C . SER A 1 223 ? 46.147 5.711 -14.701 1.00 72.00 223 SER A C 1
ATOM 1732 O O . SER A 1 223 ? 47.296 5.308 -14.859 1.00 72.00 223 SER A O 1
ATOM 1734 N N . ASP A 1 224 ? 45.797 6.385 -13.596 1.00 70.56 224 ASP A N 1
ATOM 1735 C CA . ASP A 1 224 ? 46.731 6.825 -12.545 1.00 70.56 224 ASP A CA 1
ATOM 1736 C C . ASP A 1 224 ? 47.269 5.640 -11.721 1.00 70.56 224 ASP A C 1
ATOM 1738 O O . ASP A 1 224 ? 48.433 5.611 -11.328 1.00 70.56 224 ASP A O 1
ATOM 1742 N N . ALA A 1 225 ? 46.422 4.640 -11.455 1.00 64.31 225 ALA A N 1
ATOM 1743 C CA . ALA A 1 225 ? 46.763 3.491 -10.607 1.00 64.31 225 ALA A CA 1
ATOM 1744 C C . ALA A 1 225 ? 47.416 2.316 -11.356 1.00 64.31 225 ALA A C 1
ATOM 1746 O O . ALA A 1 225 ? 47.938 1.399 -10.723 1.00 64.31 225 ALA A O 1
ATOM 1747 N N . LEU A 1 226 ? 47.347 2.309 -12.689 1.00 60.31 226 LEU A N 1
ATOM 1748 C CA . LEU A 1 226 ? 47.670 1.147 -13.519 1.00 60.31 226 LEU A CA 1
ATOM 1749 C C . LEU A 1 226 ? 48.827 1.382 -14.490 1.00 60.31 226 LEU A C 1
ATOM 1751 O O . LEU A 1 226 ? 49.065 0.504 -15.310 1.00 60.31 226 LEU A O 1
ATOM 1755 N N . GLN A 1 227 ? 49.567 2.493 -14.384 1.00 62.81 227 GLN A N 1
ATOM 1756 C CA . GLN A 1 227 ? 50.680 2.803 -15.298 1.00 62.81 227 GLN A CA 1
ATOM 1757 C C . GLN A 1 227 ? 51.603 1.590 -15.526 1.00 62.81 227 GLN A C 1
ATOM 1759 O O . GLN A 1 227 ? 51.856 1.236 -16.665 1.00 62.81 227 GLN A O 1
ATOM 1764 N N . GLY A 1 228 ? 51.969 0.850 -14.470 1.00 61.91 228 GLY A N 1
ATOM 1765 C CA . GLY A 1 228 ? 52.819 -0.344 -14.596 1.00 61.91 228 GLY A CA 1
ATOM 1766 C C . GLY A 1 228 ? 52.147 -1.652 -15.058 1.00 61.91 228 GLY A C 1
ATOM 1767 O O . GLY A 1 228 ? 52.865 -2.591 -15.355 1.00 61.91 228 GLY A O 1
ATOM 1768 N N . LEU A 1 229 ? 50.809 -1.758 -15.092 1.00 58.09 229 LEU A N 1
ATOM 1769 C CA . LEU A 1 229 ? 50.076 -2.958 -15.562 1.00 58.09 229 LEU A CA 1
ATOM 1770 C C . LEU A 1 229 ? 49.466 -2.749 -16.963 1.00 58.09 229 LEU A C 1
ATOM 1772 O O . LEU A 1 229 ? 49.235 -3.705 -17.698 1.00 58.09 229 LEU A O 1
ATOM 1776 N N . VAL A 1 230 ? 49.180 -1.493 -17.319 1.00 57.38 230 VAL A N 1
ATOM 1777 C CA . VAL A 1 230 ? 48.701 -1.063 -18.642 1.00 57.38 230 VAL A CA 1
ATOM 1778 C C . VAL A 1 230 ? 49.813 -1.167 -19.684 1.00 57.38 230 VAL A C 1
ATOM 1780 O O . VAL A 1 230 ? 49.522 -1.537 -20.820 1.00 57.38 230 VAL A O 1
ATOM 1783 N N . ASP A 1 231 ? 51.068 -0.949 -19.281 1.00 63.88 231 ASP A N 1
ATOM 1784 C CA . ASP A 1 231 ? 52.247 -1.154 -20.132 1.00 63.88 231 ASP A CA 1
ATOM 1785 C C . ASP A 1 231 ? 52.379 -2.613 -20.627 1.00 63.88 231 ASP A C 1
ATOM 1787 O O . ASP A 1 231 ? 52.859 -2.843 -21.737 1.00 63.88 231 ASP A O 1
ATOM 1791 N N . ASP A 1 232 ? 51.884 -3.594 -19.859 1.00 67.19 232 ASP A N 1
ATOM 1792 C CA . ASP A 1 232 ? 51.935 -5.021 -20.214 1.00 67.19 232 ASP A CA 1
ATOM 1793 C C . ASP A 1 232 ? 50.782 -5.472 -21.144 1.00 67.19 232 ASP A C 1
ATOM 1795 O O . ASP A 1 232 ? 50.904 -6.494 -21.824 1.00 67.19 232 ASP A O 1
ATOM 1799 N N . PHE A 1 233 ? 49.657 -4.738 -21.206 1.00 67.06 233 PHE A N 1
ATOM 1800 C CA . PHE A 1 233 ? 48.460 -5.113 -21.988 1.00 67.06 233 PHE A CA 1
ATOM 1801 C C . PHE A 1 233 ? 47.753 -3.900 -22.636 1.00 67.06 233 PHE A C 1
ATOM 1803 O O . PHE A 1 233 ? 46.601 -3.591 -22.296 1.00 67.06 233 PHE A O 1
ATOM 1810 N N . PRO A 1 234 ? 48.388 -3.232 -23.616 1.00 68.12 234 PRO A N 1
ATOM 1811 C CA . PRO A 1 234 ? 47.887 -1.984 -24.203 1.00 68.12 234 PRO A CA 1
ATOM 1812 C C . PRO A 1 234 ? 46.520 -2.135 -24.892 1.00 68.12 234 PRO A C 1
ATOM 1814 O O . PRO A 1 234 ? 45.687 -1.233 -24.821 1.00 68.12 234 PRO A O 1
ATOM 1817 N N . ASP A 1 235 ? 46.237 -3.299 -25.484 1.00 73.06 235 ASP A N 1
ATOM 1818 C CA . ASP A 1 235 ? 44.998 -3.543 -26.237 1.00 73.06 235 ASP A CA 1
ATOM 1819 C C . ASP A 1 235 ? 43.737 -3.643 -25.354 1.00 73.06 235 ASP A C 1
ATOM 1821 O O . ASP A 1 235 ? 42.615 -3.543 -25.852 1.00 73.06 235 ASP A O 1
ATOM 1825 N N . GLN A 1 236 ? 43.887 -3.861 -24.040 1.00 75.50 236 GLN A N 1
ATOM 1826 C CA . GLN A 1 236 ? 42.759 -4.041 -23.110 1.00 75.50 236 GLN A CA 1
ATOM 1827 C C . GLN A 1 236 ? 42.534 -2.844 -22.176 1.00 75.50 236 GLN A C 1
ATOM 1829 O O . GLN A 1 236 ? 41.491 -2.777 -21.517 1.00 75.50 236 GLN A O 1
ATOM 1834 N N . ALA A 1 237 ? 43.468 -1.889 -22.138 1.00 74.50 237 ALA A N 1
ATOM 1835 C CA . ALA A 1 237 ? 43.444 -0.749 -21.225 1.00 74.50 237 ALA A CA 1
ATOM 1836 C C . ALA A 1 237 ? 42.173 0.104 -21.383 1.00 74.50 237 ALA A C 1
ATOM 1838 O O . ALA A 1 237 ? 41.468 0.360 -20.406 1.00 74.50 237 ALA A O 1
ATOM 1839 N N . GLU A 1 238 ? 41.798 0.429 -22.624 1.00 79.38 238 GLU A N 1
ATOM 1840 C CA . GLU A 1 238 ? 40.623 1.261 -22.909 1.00 79.38 238 GLU A CA 1
ATOM 1841 C C . GLU A 1 238 ? 39.311 0.612 -22.424 1.00 79.38 238 GLU A C 1
ATOM 1843 O O . GLU A 1 238 ? 38.408 1.280 -21.910 1.00 79.38 238 GLU A O 1
ATOM 1848 N N . LEU A 1 239 ? 39.186 -0.713 -22.561 1.00 83.75 239 LEU A N 1
ATOM 1849 C CA . LEU A 1 239 ? 38.005 -1.437 -22.094 1.00 83.75 239 LEU A CA 1
ATOM 1850 C C . LEU A 1 239 ? 37.926 -1.431 -20.562 1.00 83.75 239 LEU A C 1
ATOM 1852 O O . LEU A 1 239 ? 36.845 -1.220 -20.007 1.00 83.75 239 LEU A O 1
ATOM 1856 N N . ILE A 1 240 ? 39.056 -1.645 -19.884 1.00 82.44 240 ILE A N 1
ATOM 1857 C CA . ILE A 1 240 ? 39.146 -1.646 -18.419 1.00 82.44 240 ILE A CA 1
ATOM 1858 C C . ILE A 1 240 ? 38.788 -0.264 -17.861 1.00 82.44 240 ILE A C 1
ATOM 1860 O O . ILE A 1 240 ? 37.965 -0.179 -16.948 1.00 82.44 240 ILE A O 1
ATOM 1864 N N . GLU A 1 241 ? 39.318 0.812 -18.445 1.00 83.69 241 GLU A N 1
ATOM 1865 C CA . GLU A 1 241 ? 39.009 2.195 -18.062 1.00 83.69 241 GLU A CA 1
ATOM 1866 C C . GLU A 1 241 ? 37.515 2.508 -18.213 1.00 83.69 241 GLU A C 1
ATOM 1868 O O . GLU A 1 241 ? 36.874 3.007 -17.281 1.00 83.69 241 GLU A O 1
ATOM 1873 N N . ARG A 1 242 ? 36.918 2.142 -19.357 1.00 86.00 242 ARG A N 1
ATOM 1874 C CA . ARG A 1 242 ? 35.479 2.327 -19.612 1.00 86.00 242 ARG A CA 1
ATOM 1875 C C . ARG A 1 242 ? 34.622 1.543 -18.617 1.00 86.00 242 ARG A C 1
ATOM 1877 O O . ARG A 1 242 ? 33.639 2.080 -18.101 1.00 86.00 242 ARG A O 1
ATOM 1884 N N . ILE A 1 243 ? 34.979 0.292 -18.320 1.00 87.81 243 ILE A N 1
ATOM 1885 C CA . ILE A 1 243 ? 34.269 -0.529 -17.328 1.00 87.81 243 ILE A CA 1
ATOM 1886 C C . ILE A 1 243 ? 34.395 0.092 -15.933 1.00 87.81 243 ILE A C 1
ATOM 1888 O O . ILE A 1 243 ? 33.389 0.217 -15.231 1.00 87.81 243 ILE A O 1
ATOM 1892 N N . ALA A 1 244 ? 35.596 0.514 -15.535 1.00 88.75 244 ALA A N 1
ATOM 1893 C CA . ALA A 1 244 ? 35.844 1.132 -14.238 1.00 88.75 244 ALA A CA 1
ATOM 1894 C C . ALA A 1 244 ? 35.046 2.429 -14.063 1.00 88.75 244 ALA A C 1
ATOM 1896 O O . ALA A 1 244 ? 34.420 2.618 -13.020 1.00 88.75 244 ALA A O 1
ATOM 1897 N N . LEU A 1 245 ? 34.964 3.264 -15.103 1.00 89.50 245 LEU A N 1
ATOM 1898 C CA . LEU A 1 245 ? 34.151 4.480 -15.103 1.00 89.50 245 LEU A CA 1
ATOM 1899 C C . LEU A 1 245 ? 32.656 4.175 -14.917 1.00 89.50 245 LEU A C 1
ATOM 1901 O O . LEU A 1 245 ? 31.979 4.812 -14.105 1.00 89.50 245 LEU A O 1
ATOM 1905 N N . VAL A 1 246 ? 32.132 3.175 -15.633 1.00 92.81 246 VAL A N 1
ATOM 1906 C CA . VAL A 1 246 ? 30.730 2.748 -15.497 1.00 92.81 246 VAL A CA 1
ATOM 1907 C C . VAL A 1 246 ? 30.457 2.219 -14.087 1.00 92.81 246 VAL A C 1
ATOM 1909 O O . VAL A 1 246 ? 29.456 2.591 -13.471 1.00 92.81 246 VAL A O 1
ATOM 1912 N N . LEU A 1 247 ? 31.350 1.394 -13.538 1.00 93.56 247 LEU A N 1
ATOM 1913 C CA . LEU A 1 247 ? 31.230 0.895 -12.168 1.00 93.56 247 LEU A CA 1
ATOM 1914 C C . LEU A 1 247 ? 31.309 2.033 -11.141 1.00 93.56 247 LEU A C 1
ATOM 1916 O O . LEU A 1 247 ? 30.495 2.066 -10.215 1.00 93.56 247 LEU A O 1
ATOM 1920 N N . ALA A 1 248 ? 32.216 2.996 -11.326 1.00 92.88 248 ALA A N 1
ATOM 1921 C CA . ALA A 1 248 ? 32.341 4.169 -10.465 1.00 92.88 248 ALA A CA 1
ATOM 1922 C C . ALA A 1 248 ? 31.037 4.976 -10.438 1.00 92.88 248 ALA A C 1
ATOM 1924 O O . ALA A 1 248 ? 30.583 5.367 -9.360 1.00 92.88 248 ALA A O 1
ATOM 1925 N N . ALA A 1 249 ? 30.397 5.161 -11.598 1.00 93.50 249 ALA A N 1
ATOM 1926 C CA . ALA A 1 249 ? 29.104 5.828 -11.710 1.00 93.50 249 ALA A CA 1
ATOM 1927 C C . ALA A 1 249 ? 27.980 5.050 -11.001 1.00 93.50 249 ALA A C 1
ATOM 1929 O O . ALA A 1 249 ? 27.165 5.644 -10.293 1.00 93.50 249 ALA A O 1
ATOM 1930 N N . ILE A 1 250 ? 27.952 3.717 -11.121 1.00 95.62 250 ILE A N 1
ATOM 1931 C CA . ILE A 1 250 ? 26.959 2.866 -10.442 1.00 95.62 250 ILE A CA 1
ATOM 1932 C C . ILE A 1 250 ? 27.086 2.966 -8.912 1.00 95.62 250 ILE A C 1
ATOM 1934 O O . ILE A 1 250 ? 26.067 3.005 -8.218 1.00 95.62 250 ILE A O 1
ATOM 1938 N N . VAL A 1 251 ? 28.310 3.061 -8.377 1.00 96.62 251 VAL A N 1
ATOM 1939 C CA . VAL A 1 251 ? 28.590 3.167 -6.929 1.00 96.62 251 VAL A CA 1
ATOM 1940 C C . VAL A 1 251 ? 28.020 4.449 -6.297 1.00 96.62 251 VAL A C 1
ATOM 1942 O O . VAL A 1 251 ? 27.721 4.458 -5.099 1.00 96.62 251 VAL A O 1
ATOM 1945 N N . ILE A 1 252 ? 27.760 5.503 -7.077 1.00 95.31 252 ILE A N 1
ATOM 1946 C CA . ILE A 1 252 ? 27.179 6.762 -6.572 1.00 95.31 252 ILE A CA 1
ATOM 1947 C C . ILE A 1 252 ? 25.797 6.535 -5.942 1.00 95.31 252 ILE A C 1
ATOM 1949 O O . ILE A 1 252 ? 25.470 7.145 -4.924 1.00 95.31 252 ILE A O 1
ATOM 1953 N N . VAL A 1 253 ? 24.983 5.630 -6.495 1.00 95.25 253 VAL A N 1
ATOM 1954 C CA . VAL A 1 253 ? 23.624 5.357 -5.994 1.00 95.25 253 VAL A CA 1
ATOM 1955 C C . VAL A 1 253 ? 23.628 4.781 -4.566 1.00 95.25 253 VAL A C 1
ATOM 1957 O O . VAL A 1 253 ? 22.988 5.373 -3.687 1.00 95.25 253 VAL A O 1
ATOM 1960 N N . PRO A 1 254 ? 24.321 3.662 -4.266 1.00 95.44 254 PRO A N 1
ATOM 1961 C CA . PRO A 1 254 ? 24.419 3.165 -2.897 1.00 95.44 254 PRO A CA 1
ATOM 1962 C C . PRO A 1 254 ? 25.199 4.119 -1.977 1.00 95.44 254 PRO A C 1
ATOM 1964 O O . PRO A 1 254 ? 24.892 4.175 -0.784 1.00 95.44 254 PRO A O 1
ATOM 1967 N N . LEU A 1 255 ? 26.139 4.917 -2.501 1.00 95.69 255 LEU A N 1
ATOM 1968 C CA . LEU A 1 255 ? 26.830 5.945 -1.719 1.00 95.69 255 LEU A CA 1
ATOM 1969 C C . LEU A 1 255 ? 25.847 7.028 -1.247 1.00 95.69 255 LEU A C 1
ATOM 1971 O O . LEU A 1 255 ? 25.747 7.286 -0.049 1.00 95.69 255 LEU A O 1
ATOM 1975 N N . ALA A 1 256 ? 25.029 7.584 -2.141 1.00 95.81 256 ALA A N 1
ATOM 1976 C CA . ALA A 1 256 ? 23.985 8.544 -1.781 1.00 95.81 256 ALA A CA 1
ATOM 1977 C C . ALA A 1 256 ? 22.998 7.962 -0.752 1.00 95.81 256 ALA A C 1
ATOM 1979 O O . ALA A 1 256 ? 22.606 8.638 0.203 1.00 95.81 256 ALA A O 1
ATOM 1980 N N . TRP A 1 257 ? 22.645 6.679 -0.891 1.00 95.06 257 TRP A N 1
ATOM 1981 C CA . TRP A 1 257 ? 21.822 5.971 0.091 1.00 95.06 257 TRP A CA 1
ATOM 1982 C C . TRP A 1 257 ? 22.491 5.885 1.471 1.00 95.06 257 TRP A C 1
ATOM 1984 O O . TRP A 1 257 ? 21.836 6.123 2.486 1.00 95.06 257 TRP A O 1
ATOM 1994 N N . SER A 1 258 ? 23.788 5.567 1.533 1.00 95.31 258 SER A N 1
ATOM 1995 C CA . SER A 1 258 ? 24.539 5.517 2.796 1.00 95.31 258 SER A CA 1
ATOM 1996 C C . SER A 1 258 ? 24.658 6.886 3.474 1.00 95.31 258 SER A C 1
ATOM 1998 O O . SER A 1 258 ? 24.433 6.983 4.682 1.00 95.31 258 SER A O 1
ATOM 2000 N N . ILE A 1 259 ? 24.885 7.950 2.695 1.00 96.25 259 ILE A N 1
ATOM 2001 C CA . ILE A 1 259 ? 24.917 9.333 3.188 1.00 96.25 259 ILE A CA 1
ATOM 2002 C C . ILE A 1 259 ? 23.555 9.708 3.778 1.00 96.25 259 ILE A C 1
ATOM 2004 O O . ILE A 1 259 ? 23.486 10.215 4.898 1.00 96.25 259 ILE A O 1
ATOM 2008 N N . TRP A 1 260 ? 22.457 9.385 3.087 1.00 96.06 260 TRP A N 1
ATOM 2009 C CA . TRP A 1 260 ? 21.107 9.595 3.613 1.00 96.06 260 TRP A CA 1
ATOM 2010 C C . TRP A 1 260 ? 20.885 8.885 4.958 1.00 96.06 260 TRP A C 1
ATOM 2012 O O . TRP A 1 260 ? 20.345 9.490 5.884 1.00 96.06 260 TRP A O 1
ATOM 2022 N N . LEU A 1 261 ? 21.302 7.619 5.094 1.00 95.56 261 LEU A N 1
ATOM 2023 C CA . LEU A 1 261 ? 21.174 6.879 6.357 1.00 95.56 261 LEU A CA 1
ATOM 2024 C C . LEU A 1 261 ? 21.973 7.534 7.489 1.00 95.56 261 LEU A C 1
ATOM 2026 O O . LEU A 1 261 ? 21.452 7.642 8.601 1.00 95.56 261 LEU A O 1
ATOM 2030 N N . ALA A 1 262 ? 23.191 8.001 7.202 1.00 96.38 262 ALA A N 1
ATOM 2031 C CA . ALA A 1 262 ? 24.024 8.707 8.168 1.00 96.38 262 ALA A CA 1
ATOM 2032 C C . ALA A 1 262 ? 23.375 10.028 8.610 1.00 96.38 262 ALA A C 1
ATOM 2034 O O . ALA A 1 262 ? 23.235 10.276 9.806 1.00 96.38 262 ALA A O 1
ATOM 2035 N N . MET A 1 263 ? 22.893 10.837 7.662 1.00 96.75 263 MET A N 1
ATOM 2036 C CA . MET A 1 263 ? 22.208 12.100 7.952 1.00 96.75 263 MET A CA 1
ATOM 2037 C C . MET A 1 263 ? 20.922 11.888 8.757 1.00 96.75 263 MET A C 1
ATOM 2039 O O . MET A 1 263 ? 20.723 12.529 9.789 1.00 96.75 263 MET A O 1
ATOM 2043 N N . ALA A 1 264 ? 20.057 10.969 8.318 1.00 95.06 264 ALA A N 1
ATOM 2044 C CA . ALA A 1 264 ? 18.801 10.670 8.999 1.00 95.06 264 ALA A CA 1
ATOM 2045 C C . ALA A 1 264 ? 19.042 10.082 10.397 1.00 95.06 264 ALA A C 1
ATOM 2047 O O . ALA A 1 264 ? 18.368 10.472 11.347 1.00 95.06 264 ALA A O 1
ATOM 2048 N N . GLY A 1 265 ? 20.018 9.176 10.527 1.00 94.50 265 GLY A N 1
ATOM 2049 C CA . GLY A 1 265 ? 20.436 8.597 11.801 1.00 94.50 265 GLY A CA 1
ATOM 2050 C C . GLY A 1 265 ? 20.989 9.643 12.764 1.00 94.50 265 GLY A C 1
ATOM 2051 O O . GLY A 1 265 ? 20.591 9.648 13.925 1.00 94.50 265 GLY A O 1
ATOM 2052 N N . SER A 1 266 ? 21.837 10.555 12.278 1.00 96.62 266 SER A N 1
ATOM 2053 C CA . SER A 1 266 ? 22.374 11.676 13.056 1.00 96.62 266 SER A CA 1
ATOM 2054 C C . SER A 1 266 ? 21.257 12.596 13.553 1.00 96.62 266 SER A C 1
ATOM 2056 O O . SER A 1 266 ? 21.098 12.780 14.757 1.00 96.62 266 SER A O 1
ATOM 2058 N N . PHE A 1 267 ? 20.399 13.091 12.654 1.00 96.56 267 PHE A N 1
ATOM 2059 C CA . PHE A 1 267 ? 19.305 13.995 13.018 1.00 96.56 267 PHE A CA 1
ATOM 2060 C C . PHE A 1 267 ? 18.345 13.378 14.045 1.00 96.56 267 PHE A C 1
ATOM 2062 O O . PHE A 1 267 ? 17.992 14.009 15.045 1.00 96.56 267 PHE A O 1
ATOM 2069 N N . ASP A 1 268 ? 17.948 12.122 13.834 1.00 95.44 268 ASP A N 1
ATOM 2070 C CA . ASP A 1 268 ? 17.042 11.410 14.732 1.00 95.44 268 ASP A CA 1
ATOM 2071 C C . ASP A 1 268 ? 17.706 10.966 16.039 1.00 95.44 268 ASP A C 1
ATOM 2073 O O . ASP A 1 268 ? 16.990 10.637 16.989 1.00 95.44 268 ASP A O 1
ATOM 2077 N N . LEU A 1 269 ? 19.043 10.941 16.121 1.00 94.06 269 LEU A N 1
ATOM 2078 C CA . LEU A 1 269 ? 19.757 10.667 17.368 1.00 94.06 269 LEU A CA 1
ATOM 2079 C C . LEU A 1 269 ? 19.481 11.770 18.393 1.00 94.06 269 LEU A C 1
ATOM 2081 O O . LEU A 1 269 ? 19.218 11.450 19.554 1.00 94.06 269 LEU A O 1
ATOM 2085 N N . PHE A 1 270 ? 19.445 13.021 17.926 1.00 93.44 270 PHE A N 1
ATOM 2086 C CA . PHE A 1 270 ? 19.231 14.221 18.738 1.00 93.44 270 PHE A CA 1
ATOM 2087 C C . PHE A 1 270 ? 17.772 14.704 18.750 1.00 93.44 270 PHE A C 1
ATOM 2089 O O . PHE A 1 270 ? 17.364 15.406 19.671 1.00 93.44 270 PHE A O 1
ATOM 2096 N N . SER A 1 271 ? 16.954 14.293 17.777 1.00 94.12 271 SER A N 1
ATOM 2097 C CA . SER A 1 271 ? 15.561 14.739 17.655 1.00 94.12 271 SER A CA 1
ATOM 2098 C C . SER A 1 271 ? 14.563 13.683 18.127 1.00 94.12 271 SER A C 1
ATOM 2100 O O . SER A 1 271 ? 14.573 12.536 17.682 1.00 94.12 271 SER A O 1
ATOM 2102 N N . THR A 1 272 ? 13.632 14.070 19.003 1.00 94.00 272 THR A N 1
ATOM 2103 C CA . THR A 1 272 ? 12.534 13.198 19.456 1.00 94.00 272 THR A CA 1
ATOM 2104 C C . THR A 1 272 ? 11.214 13.958 19.476 1.00 94.00 272 THR A C 1
ATOM 2106 O O . THR A 1 272 ? 11.096 14.998 20.117 1.00 94.00 272 THR A O 1
ATOM 2109 N N . ILE A 1 273 ? 10.195 13.400 18.824 1.00 93.56 273 ILE A N 1
ATOM 2110 C CA . ILE A 1 273 ? 8.809 13.861 18.904 1.00 93.56 273 ILE A CA 1
ATOM 2111 C C . ILE A 1 273 ? 8.109 13.099 20.027 1.00 93.56 273 ILE A C 1
ATOM 2113 O O . ILE A 1 273 ? 8.182 11.871 20.103 1.00 93.56 273 ILE A O 1
ATOM 2117 N N . ARG A 1 274 ? 7.387 13.832 20.875 1.00 94.25 274 ARG A N 1
ATOM 2118 C CA . ARG A 1 274 ? 6.500 13.269 21.896 1.00 94.25 274 ARG A CA 1
ATOM 2119 C C . ARG A 1 274 ? 5.058 13.495 21.457 1.00 94.25 274 ARG A C 1
ATOM 2121 O O . ARG A 1 274 ? 4.686 14.632 21.182 1.00 94.25 274 ARG A O 1
ATOM 2128 N N . ARG A 1 275 ? 4.254 12.432 21.384 1.00 93.12 275 ARG A N 1
ATOM 2129 C CA . ARG A 1 275 ? 2.799 12.536 21.197 1.00 93.12 275 ARG A CA 1
ATOM 2130 C C . ARG A 1 275 ? 2.069 11.712 22.236 1.00 93.12 275 ARG A C 1
ATOM 2132 O O . ARG A 1 275 ? 2.444 10.576 22.511 1.00 93.12 275 ARG A O 1
ATOM 2139 N N . GLN A 1 276 ? 1.023 12.299 22.790 1.00 93.62 276 GLN A N 1
ATOM 2140 C CA . GLN A 1 276 ? 0.119 11.662 23.731 1.00 93.62 276 GLN A CA 1
ATOM 2141 C C . GLN A 1 276 ? -1.258 11.609 23.086 1.00 93.62 276 GLN A C 1
ATOM 2143 O O . GLN A 1 276 ? -1.735 12.627 22.597 1.00 93.62 276 GLN A O 1
ATOM 2148 N N . GLY A 1 277 ? -1.871 10.430 23.071 1.00 90.69 277 GLY A N 1
ATOM 2149 C CA . GLY A 1 277 ? -3.115 10.254 22.343 1.00 90.69 277 GLY A CA 1
ATOM 2150 C C . GLY A 1 277 ? -3.643 8.830 22.348 1.00 90.69 277 GLY A C 1
ATOM 2151 O O . GLY A 1 277 ? -3.104 7.948 23.023 1.00 90.69 277 GLY A O 1
ATOM 2152 N N . VAL A 1 278 ? -4.708 8.613 21.582 1.00 89.56 278 VAL A N 1
ATOM 2153 C CA . VAL A 1 278 ? -5.301 7.289 21.365 1.00 89.56 278 VAL A CA 1
ATOM 2154 C C . VAL A 1 278 ? -4.585 6.608 20.203 1.00 89.56 278 VAL A C 1
ATOM 2156 O O . VAL A 1 278 ? -4.324 7.219 19.165 1.00 89.56 278 VAL A O 1
ATOM 2159 N N . ILE A 1 279 ? -4.272 5.322 20.347 1.00 89.75 279 ILE A N 1
ATOM 2160 C CA . ILE A 1 279 ? -3.711 4.531 19.252 1.00 89.75 279 ILE A CA 1
ATOM 2161 C C . ILE A 1 279 ? -4.831 4.102 18.317 1.00 89.75 279 ILE A C 1
ATOM 2163 O O . ILE A 1 279 ? -5.487 3.082 18.517 1.00 89.75 279 ILE A O 1
ATOM 2167 N N . VAL A 1 280 ? -5.033 4.874 17.258 1.00 87.88 280 VAL A N 1
ATOM 2168 C CA . VAL A 1 280 ? -6.126 4.661 16.301 1.00 87.88 280 VAL A CA 1
ATOM 2169 C C . VAL A 1 280 ? -5.879 3.459 15.388 1.00 87.88 280 VAL A C 1
ATOM 2171 O O . VAL A 1 280 ? -6.814 2.776 14.963 1.00 87.88 280 VAL A O 1
ATOM 2174 N N . ARG A 1 281 ? -4.608 3.157 15.086 1.00 88.06 281 ARG A N 1
ATOM 2175 C CA . ARG A 1 281 ? -4.219 2.011 14.252 1.00 88.06 281 ARG A CA 1
ATOM 2176 C C . ARG A 1 281 ? -2.955 1.351 14.754 1.00 88.06 281 ARG A C 1
ATOM 2178 O O . ARG 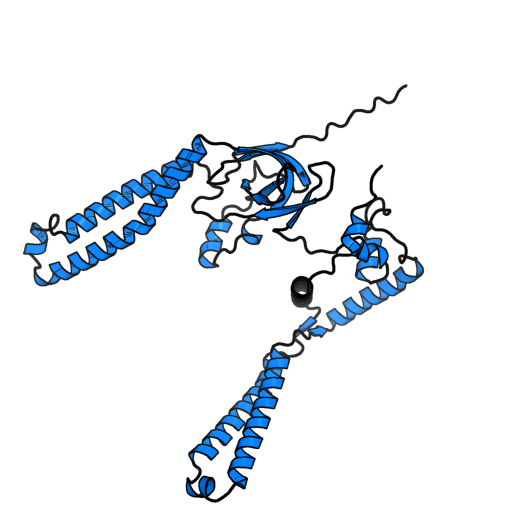A 1 281 ? -1.960 2.015 15.023 1.00 88.06 281 ARG A O 1
ATOM 2185 N N . ALA A 1 282 ? -3.004 0.025 14.759 1.00 87.19 282 ALA A N 1
ATOM 2186 C CA . ALA A 1 282 ? -1.878 -0.836 15.061 1.00 87.19 282 ALA A CA 1
ATOM 2187 C C . ALA A 1 282 ? -1.821 -1.926 13.970 1.00 87.19 282 ALA A C 1
ATOM 2189 O O . ALA A 1 282 ? -2.732 -2.754 13.850 1.00 87.19 282 ALA A O 1
ATOM 2190 N N . ARG A 1 283 ? -0.827 -1.870 13.073 1.00 86.00 283 ARG A N 1
ATOM 2191 C CA . ARG A 1 283 ? -0.781 -2.707 11.859 1.00 86.00 283 ARG A CA 1
ATOM 2192 C C . ARG A 1 283 ? 0.582 -3.310 11.594 1.00 86.00 283 ARG A C 1
ATOM 2194 O O . ARG A 1 283 ? 1.610 -2.656 11.697 1.00 86.00 283 ARG A O 1
ATOM 2201 N N . ARG A 1 284 ? 0.591 -4.566 11.148 1.00 83.62 284 ARG A N 1
ATOM 2202 C CA . ARG A 1 284 ? 1.831 -5.222 10.722 1.00 83.62 284 ARG A CA 1
ATOM 2203 C C . ARG A 1 284 ? 2.337 -4.611 9.407 1.00 83.62 284 ARG A C 1
ATOM 2205 O O . ARG A 1 284 ? 1.529 -4.456 8.486 1.00 83.62 284 ARG A O 1
ATOM 2212 N N . PRO A 1 285 ? 3.654 -4.376 9.258 1.00 81.62 285 PRO A N 1
ATOM 2213 C CA . PRO A 1 285 ? 4.274 -3.846 8.039 1.00 81.62 285 PRO A CA 1
ATOM 2214 C C . PRO A 1 285 ? 3.799 -4.525 6.750 1.00 81.62 285 PRO A C 1
ATOM 2216 O O . PRO A 1 285 ? 3.418 -3.856 5.793 1.00 81.62 285 PRO A O 1
ATOM 2219 N N . ARG A 1 286 ? 3.711 -5.861 6.762 1.00 76.00 286 ARG A N 1
ATOM 2220 C CA . ARG A 1 286 ? 3.260 -6.688 5.627 1.00 76.00 286 ARG A CA 1
ATOM 2221 C C . ARG A 1 286 ? 1.870 -6.352 5.088 1.00 76.00 286 ARG A C 1
ATOM 2223 O O . ARG A 1 286 ? 1.589 -6.675 3.941 1.00 76.00 286 ARG A O 1
ATOM 2230 N N . ARG A 1 287 ? 0.995 -5.778 5.915 1.00 74.00 287 ARG A N 1
ATOM 2231 C CA . ARG A 1 287 ? -0.383 -5.454 5.532 1.00 74.00 287 ARG A CA 1
ATOM 2232 C C . ARG A 1 287 ? -0.488 -4.084 4.859 1.00 74.00 287 ARG A C 1
ATOM 2234 O O . ARG A 1 287 ? -1.358 -3.894 4.020 1.00 74.00 287 ARG A O 1
ATOM 2241 N N . VAL A 1 288 ? 0.399 -3.150 5.207 1.00 78.56 288 VAL A N 1
ATOM 2242 C CA . VAL A 1 288 ? 0.252 -1.722 4.865 1.00 78.56 288 VAL A CA 1
ATOM 2243 C C . VAL A 1 288 ? 1.299 -1.201 3.886 1.00 78.56 288 VAL A C 1
ATOM 2245 O O . VAL A 1 288 ? 1.043 -0.225 3.176 1.00 78.56 288 VAL A O 1
ATOM 2248 N N . LEU A 1 289 ? 2.464 -1.849 3.820 1.00 77.75 289 LEU A N 1
ATOM 2249 C CA . LEU A 1 289 ? 3.534 -1.478 2.905 1.00 77.75 289 LEU A CA 1
ATOM 2250 C C . LEU A 1 289 ? 3.375 -2.190 1.554 1.00 77.75 289 LEU A C 1
ATOM 2252 O O . LEU A 1 289 ? 3.252 -3.417 1.525 1.00 77.75 289 LEU A O 1
ATOM 2256 N N . PRO A 1 290 ? 3.449 -1.459 0.428 1.00 69.38 290 PRO A N 1
ATOM 2257 C CA . PRO A 1 290 ? 3.478 -2.042 -0.908 1.00 69.38 290 PRO A CA 1
ATOM 2258 C C . PRO A 1 290 ? 4.881 -2.594 -1.213 1.00 69.38 290 PRO A C 1
ATOM 2260 O O . PRO A 1 290 ? 5.589 -2.084 -2.075 1.00 69.38 290 PRO A O 1
ATOM 2263 N N . LEU A 1 291 ? 5.326 -3.607 -0.466 1.00 64.75 291 LEU A N 1
ATOM 2264 C CA . LEU A 1 291 ? 6.635 -4.220 -0.692 1.00 64.75 291 LEU A CA 1
ATOM 2265 C C . LEU A 1 291 ? 6.590 -5.132 -1.933 1.00 64.75 291 LEU A C 1
ATOM 2267 O O . LEU A 1 291 ? 5.738 -6.025 -1.995 1.00 64.75 291 LEU A O 1
ATOM 2271 N N . PRO A 1 292 ? 7.521 -4.976 -2.896 1.00 64.88 292 PRO A N 1
ATOM 2272 C CA . PRO A 1 292 ? 7.733 -5.961 -3.952 1.00 64.88 292 PRO A CA 1
ATOM 2273 C C . PRO A 1 292 ? 8.037 -7.335 -3.343 1.00 64.88 292 PRO A C 1
ATOM 2275 O O . PRO A 1 292 ? 8.680 -7.425 -2.293 1.00 64.88 292 PRO A O 1
ATOM 2278 N N . ARG A 1 293 ? 7.637 -8.425 -4.014 1.00 61.97 293 ARG A N 1
ATOM 2279 C CA . ARG A 1 293 ? 7.866 -9.803 -3.521 1.00 61.97 293 ARG A CA 1
ATOM 2280 C C . ARG A 1 293 ? 9.341 -10.085 -3.199 1.00 61.97 293 ARG A C 1
ATOM 2282 O O . ARG A 1 293 ? 9.612 -10.794 -2.236 1.00 61.97 293 ARG A O 1
ATOM 2289 N N . LEU A 1 294 ? 10.261 -9.471 -3.946 1.00 57.69 294 LEU A N 1
ATOM 2290 C CA . LEU A 1 294 ? 11.714 -9.553 -3.751 1.00 57.69 294 LEU A CA 1
ATOM 2291 C C . LEU A 1 294 ? 12.194 -8.987 -2.402 1.00 57.69 294 LEU A C 1
ATOM 2293 O O . LEU A 1 294 ? 13.124 -9.526 -1.816 1.00 57.69 294 LEU A O 1
ATOM 2297 N N . LEU A 1 295 ? 11.531 -7.956 -1.866 1.00 57.62 295 LEU A N 1
ATOM 2298 C CA . LEU A 1 295 ? 11.894 -7.314 -0.591 1.00 57.62 295 LEU A CA 1
ATOM 2299 C C . LEU A 1 295 ? 11.044 -7.810 0.594 1.00 57.62 295 LEU A C 1
ATOM 2301 O O . LEU A 1 295 ? 11.294 -7.462 1.747 1.00 57.62 295 LEU A O 1
ATOM 2305 N N . ALA A 1 296 ? 10.061 -8.680 0.343 1.00 58.88 296 ALA A N 1
ATOM 2306 C CA . ALA A 1 296 ? 9.245 -9.316 1.377 1.00 58.88 296 ALA A CA 1
ATOM 2307 C C . ALA A 1 296 ? 10.026 -10.135 2.439 1.00 58.88 296 ALA A C 1
ATOM 2309 O O . ALA A 1 296 ? 9.519 -10.241 3.565 1.00 58.88 296 ALA A O 1
ATOM 2310 N N . PRO A 1 297 ? 11.211 -10.727 2.154 1.00 55.59 297 PRO A N 1
ATOM 2311 C CA . PRO A 1 297 ? 12.033 -11.395 3.166 1.00 55.59 297 PRO A CA 1
ATOM 2312 C C . PRO A 1 297 ? 12.637 -10.424 4.186 1.00 55.59 297 PRO A C 1
ATOM 2314 O O . PRO A 1 297 ? 12.724 -10.766 5.362 1.00 55.59 297 PRO A O 1
ATOM 2317 N N . LEU A 1 298 ? 12.981 -9.196 3.782 1.00 51.34 298 LEU A N 1
ATOM 2318 C CA . LEU A 1 298 ? 13.538 -8.181 4.688 1.00 51.34 298 LEU A CA 1
ATOM 2319 C C . LEU A 1 298 ? 12.521 -7.774 5.766 1.00 51.34 298 LEU A C 1
ATOM 2321 O O . LEU A 1 298 ? 12.885 -7.589 6.923 1.00 51.34 298 LEU A O 1
ATOM 2325 N N . ALA A 1 299 ? 11.230 -7.771 5.422 1.00 51.69 299 ALA A N 1
ATOM 2326 C CA . ALA A 1 299 ? 10.134 -7.549 6.366 1.00 51.69 299 ALA A CA 1
ATOM 2327 C C . ALA A 1 299 ? 9.786 -8.775 7.245 1.00 51.69 299 ALA A C 1
ATOM 2329 O O . ALA A 1 299 ? 8.956 -8.655 8.144 1.00 51.69 299 ALA A O 1
ATOM 2330 N N . ARG A 1 300 ? 10.363 -9.971 7.006 1.00 46.66 300 ARG A N 1
ATOM 2331 C CA . ARG A 1 300 ? 10.117 -11.180 7.834 1.00 46.66 300 ARG A CA 1
ATOM 2332 C C . ARG A 1 300 ? 10.846 -11.152 9.172 1.00 46.66 300 ARG A C 1
ATOM 2334 O O . ARG A 1 300 ? 10.370 -11.790 10.109 1.00 46.66 300 ARG A O 1
ATOM 2341 N N . ARG A 1 301 ? 11.993 -10.467 9.255 1.00 51.44 301 ARG A N 1
ATOM 2342 C CA . ARG A 1 301 ? 12.842 -10.469 10.460 1.00 51.44 301 ARG A CA 1
ATOM 2343 C C . ARG A 1 301 ? 12.221 -9.720 11.641 1.00 51.44 301 ARG A C 1
ATOM 2345 O O . ARG A 1 301 ? 12.639 -9.925 12.769 1.00 51.44 301 ARG A O 1
ATOM 2352 N N . GLU A 1 302 ? 11.169 -8.947 11.405 1.00 57.03 302 GLU A N 1
ATOM 2353 C CA . GLU A 1 302 ? 10.489 -8.152 12.422 1.00 57.03 302 GLU A CA 1
ATOM 2354 C C . GLU A 1 302 ? 9.096 -8.733 12.731 1.00 57.03 302 GLU A C 1
ATOM 2356 O O . GLU A 1 302 ? 8.070 -8.084 12.532 1.00 57.03 302 GLU A O 1
ATOM 2361 N N . ARG A 1 303 ? 9.041 -9.993 13.197 1.00 58.91 303 ARG A N 1
ATOM 2362 C CA . ARG A 1 303 ? 7.779 -10.702 13.528 1.00 58.91 303 ARG A CA 1
ATOM 2363 C C . ARG A 1 303 ? 6.864 -9.918 14.480 1.00 58.91 303 ARG A C 1
ATOM 2365 O O . ARG A 1 303 ? 5.647 -10.095 14.422 1.00 58.91 303 ARG A O 1
ATOM 2372 N N . PHE A 1 304 ? 7.456 -9.041 15.284 1.00 67.62 304 PHE A N 1
ATOM 2373 C CA . PHE A 1 304 ? 6.789 -8.244 16.306 1.00 67.62 304 PHE A CA 1
ATOM 2374 C C . PHE A 1 304 ? 6.778 -6.738 16.014 1.00 67.62 304 PHE A C 1
ATOM 2376 O O . PHE A 1 304 ? 6.314 -5.974 16.855 1.00 67.62 304 PHE A O 1
ATOM 2383 N N . ALA A 1 305 ? 7.261 -6.285 14.847 1.00 80.81 305 ALA A N 1
ATOM 2384 C CA . ALA A 1 305 ? 7.156 -4.867 14.520 1.00 80.81 305 ALA A CA 1
ATOM 2385 C C . ALA A 1 305 ? 5.733 -4.494 14.110 1.00 80.81 305 ALA A C 1
ATOM 2387 O O . ALA A 1 305 ? 5.061 -5.197 13.340 1.00 80.81 305 ALA A O 1
ATOM 2388 N N . LEU A 1 306 ? 5.290 -3.348 14.612 1.00 87.38 306 LEU A N 1
ATOM 2389 C CA . LEU A 1 306 ? 3.946 -2.843 14.419 1.00 87.38 306 LEU A CA 1
ATOM 2390 C C . LEU A 1 306 ? 4.007 -1.357 14.085 1.00 87.38 306 LEU A C 1
ATOM 2392 O O . LEU A 1 306 ? 4.598 -0.568 14.814 1.00 87.38 306 LEU A O 1
ATOM 2396 N N . PHE A 1 307 ? 3.366 -0.962 12.993 1.00 91.31 307 PHE A N 1
ATOM 2397 C CA . PHE A 1 307 ? 3.062 0.438 12.769 1.00 91.31 307 PHE A CA 1
ATOM 2398 C C . PHE A 1 307 ? 1.986 0.876 13.753 1.00 91.31 307 PHE A C 1
ATOM 2400 O O . PHE A 1 307 ? 0.882 0.329 13.720 1.00 91.31 307 PHE A O 1
ATOM 2407 N N . ILE A 1 308 ? 2.301 1.865 14.581 1.00 92.69 308 ILE A N 1
ATOM 2408 C CA . ILE A 1 308 ? 1.373 2.500 15.511 1.00 92.69 308 ILE A CA 1
ATOM 2409 C C . ILE A 1 308 ? 1.094 3.933 15.062 1.00 92.69 308 ILE A C 1
ATOM 2411 O O . ILE A 1 308 ? 2.013 4.697 14.771 1.00 92.69 308 ILE A O 1
ATOM 2415 N N . ALA A 1 309 ? -0.181 4.294 14.973 1.00 94.19 309 ALA A N 1
ATOM 2416 C CA . ALA A 1 309 ? -0.630 5.651 14.685 1.00 94.19 309 ALA A CA 1
ATOM 2417 C C . ALA A 1 309 ? -1.300 6.221 15.931 1.00 94.19 309 ALA A C 1
ATOM 2419 O O . ALA A 1 309 ? -2.240 5.616 16.448 1.00 94.19 309 ALA A O 1
ATOM 2420 N N . VAL A 1 310 ? -0.800 7.362 16.400 1.00 94.38 310 VAL A N 1
ATOM 2421 C CA . VAL A 1 310 ? -1.274 8.033 17.614 1.00 94.38 310 VAL A CA 1
ATOM 2422 C C . VAL A 1 310 ? -1.992 9.307 17.217 1.00 94.38 310 VAL A C 1
ATOM 2424 O O . VAL A 1 310 ? -1.376 10.193 16.619 1.00 94.38 310 VAL A O 1
ATOM 2427 N N . ASP A 1 311 ? -3.270 9.384 17.559 1.00 92.69 311 ASP A N 1
ATOM 2428 C CA . ASP A 1 311 ? -4.060 10.592 17.396 1.00 92.69 311 ASP A CA 1
ATOM 2429 C C . ASP A 1 311 ? -4.094 11.396 18.699 1.00 92.69 311 ASP A C 1
ATOM 2431 O O . ASP A 1 311 ? -4.549 10.905 19.733 1.00 92.69 311 ASP A O 1
ATOM 2435 N N . ASP A 1 312 ? -3.579 12.621 18.623 1.00 90.62 312 ASP A N 1
ATOM 2436 C CA . ASP A 1 312 ? -3.568 13.623 19.689 1.00 90.62 312 ASP A CA 1
ATOM 2437 C C . ASP A 1 312 ? -4.719 14.635 19.559 1.00 90.62 312 ASP A C 1
ATOM 2439 O O . ASP A 1 312 ? -4.804 15.562 20.363 1.00 90.62 312 ASP A O 1
ATOM 2443 N N . GLY A 1 313 ? -5.592 14.472 18.557 1.00 86.88 313 GLY A N 1
ATOM 2444 C CA . GLY A 1 313 ? -6.746 15.329 18.322 1.00 86.88 313 GLY A CA 1
ATOM 2445 C C . GLY A 1 313 ? -6.439 16.648 17.616 1.00 86.88 313 GLY A C 1
ATOM 2446 O O . GLY A 1 313 ? -7.325 17.484 17.474 1.00 86.88 313 GLY A O 1
ATOM 2447 N N . ARG A 1 314 ? -5.188 16.877 17.192 1.00 86.38 314 ARG A N 1
ATOM 2448 C CA . ARG A 1 314 ? -4.774 18.145 16.562 1.00 86.38 314 ARG A CA 1
ATOM 2449 C C . ARG A 1 314 ? -4.854 18.127 15.039 1.00 86.38 314 ARG A C 1
ATOM 2451 O O . ARG A 1 314 ? -4.714 19.173 14.412 1.00 86.38 314 ARG A O 1
ATOM 2458 N N . SER A 1 315 ? -4.963 16.950 14.425 1.00 86.31 315 SER A N 1
ATOM 2459 C CA . SER A 1 315 ? -4.949 16.815 12.971 1.00 86.31 315 SER A CA 1
ATOM 2460 C C . SER A 1 315 ? -5.612 15.529 12.504 1.00 86.31 315 SER A C 1
ATOM 2462 O O . SER A 1 315 ? -5.258 14.443 12.954 1.00 86.31 315 SER A O 1
ATOM 2464 N N . ASP A 1 316 ? -6.421 15.646 11.454 1.00 85.69 316 ASP A N 1
ATOM 2465 C CA . ASP A 1 316 ? -7.021 14.503 10.762 1.00 85.69 316 ASP A CA 1
ATOM 2466 C C . ASP A 1 316 ? -6.001 13.663 9.973 1.00 85.69 316 ASP A C 1
ATOM 2468 O O . ASP A 1 316 ? -6.360 12.645 9.384 1.00 85.69 316 ASP A O 1
ATOM 2472 N N . LEU A 1 317 ? -4.724 14.066 9.899 1.00 91.12 317 LEU A N 1
ATOM 2473 C CA . LEU A 1 317 ? -3.666 13.306 9.233 1.00 91.12 317 LEU A CA 1
ATOM 2474 C C . LEU A 1 317 ? -2.568 12.901 10.219 1.00 91.12 317 LEU A C 1
ATOM 2476 O O . LEU A 1 317 ? -1.679 13.678 10.572 1.00 91.12 317 LEU A O 1
ATOM 2480 N N . VAL A 1 318 ? -2.546 11.615 10.556 1.00 93.50 318 VAL A N 1
ATOM 2481 C CA . VAL A 1 318 ? -1.567 11.034 11.475 1.00 93.50 318 VAL A CA 1
ATOM 2482 C C . VAL A 1 318 ? -0.562 10.171 10.716 1.00 93.50 318 VAL A C 1
ATOM 2484 O O . VAL A 1 318 ? -0.905 9.365 9.848 1.00 93.50 318 VAL A O 1
ATOM 2487 N N . ARG A 1 319 ? 0.723 10.324 11.047 1.00 94.25 319 ARG A N 1
ATOM 2488 C CA . ARG A 1 319 ? 1.795 9.447 10.553 1.00 94.25 319 ARG A CA 1
ATOM 2489 C C . ARG A 1 319 ? 1.972 8.273 11.508 1.00 94.25 319 ARG A C 1
ATOM 2491 O O . ARG A 1 319 ? 2.086 8.480 12.710 1.00 94.25 319 ARG A O 1
ATOM 2498 N N . ALA A 1 320 ? 2.022 7.062 10.964 1.00 94.44 320 ALA A N 1
ATOM 2499 C CA . ALA A 1 320 ? 2.319 5.871 11.744 1.00 94.44 320 ALA A CA 1
ATOM 2500 C C . ALA A 1 320 ? 3.833 5.702 11.929 1.00 94.44 320 ALA A C 1
ATOM 2502 O O . ALA A 1 320 ? 4.584 5.829 10.961 1.00 94.44 320 ALA A O 1
ATOM 2503 N N . TRP A 1 321 ? 4.256 5.362 13.142 1.00 94.75 321 TRP A N 1
ATOM 2504 C CA . TRP A 1 321 ? 5.638 5.034 13.496 1.00 94.75 321 TRP A CA 1
ATOM 2505 C C . TRP A 1 321 ? 5.823 3.537 13.658 1.00 94.75 321 TRP A C 1
ATOM 2507 O O . TRP A 1 321 ? 4.867 2.836 13.978 1.00 94.75 321 TRP A O 1
ATOM 2517 N N . LEU A 1 322 ? 7.042 3.040 13.459 1.00 92.25 322 LEU A N 1
ATOM 2518 C CA . LEU A 1 322 ? 7.326 1.621 13.624 1.00 92.25 322 LEU A CA 1
ATOM 2519 C C . LEU A 1 322 ? 7.788 1.337 15.057 1.00 92.25 322 LEU A C 1
ATOM 2521 O O . LEU A 1 322 ? 8.875 1.747 15.473 1.00 92.25 322 LEU A O 1
ATOM 2525 N N . ALA A 1 323 ? 6.942 0.633 15.798 1.00 90.12 323 ALA A N 1
ATOM 2526 C CA . ALA A 1 323 ? 7.243 0.084 17.108 1.00 90.12 323 ALA A CA 1
ATOM 2527 C C . ALA A 1 323 ? 7.809 -1.333 16.990 1.00 90.12 323 ALA A C 1
ATOM 2529 O O . ALA A 1 323 ? 7.472 -2.073 16.062 1.00 90.12 323 ALA A O 1
ATOM 2530 N N . ASN A 1 324 ? 8.657 -1.705 17.946 1.00 87.06 324 ASN A N 1
ATOM 2531 C CA . ASN A 1 324 ? 9.138 -3.073 18.119 1.00 87.06 324 ASN A CA 1
ATOM 2532 C C . ASN A 1 324 ? 8.285 -3.797 19.176 1.00 87.06 324 ASN A C 1
ATOM 2534 O O . ASN A 1 324 ? 7.333 -3.231 19.696 1.00 87.06 324 ASN A O 1
ATOM 2538 N N . GLU A 1 325 ? 8.637 -5.032 19.526 1.00 82.75 325 GLU A N 1
ATOM 2539 C CA . GLU A 1 325 ? 7.888 -5.826 20.511 1.00 82.75 325 GLU A CA 1
ATOM 2540 C C . GLU A 1 325 ? 7.739 -5.143 21.879 1.00 82.75 325 GLU A C 1
ATOM 2542 O O . GLU A 1 325 ? 6.686 -5.227 22.499 1.00 82.75 325 GLU A O 1
ATOM 2547 N N . ARG A 1 326 ? 8.778 -4.431 22.331 1.00 84.31 326 ARG A N 1
ATOM 2548 C CA . ARG A 1 326 ? 8.817 -3.782 23.651 1.00 84.31 326 ARG A CA 1
ATOM 2549 C C . ARG A 1 326 ? 8.088 -2.441 23.677 1.00 84.31 326 ARG A C 1
ATOM 2551 O O . ARG A 1 326 ? 7.712 -1.980 24.747 1.00 84.31 326 ARG A O 1
ATOM 2558 N N . THR A 1 327 ? 7.941 -1.798 22.520 1.00 88.50 327 THR A N 1
ATOM 2559 C CA . THR A 1 327 ? 7.291 -0.486 22.374 1.00 88.50 327 THR A CA 1
ATOM 2560 C C . THR A 1 327 ? 5.954 -0.554 21.638 1.00 88.50 327 THR A C 1
ATOM 2562 O O . THR A 1 327 ? 5.341 0.471 21.329 1.00 88.50 327 THR A O 1
ATOM 2565 N N . ALA A 1 328 ? 5.499 -1.762 21.310 1.00 85.31 328 ALA A N 1
ATOM 2566 C CA . ALA A 1 328 ? 4.203 -1.982 20.704 1.00 85.31 328 ALA A CA 1
ATOM 2567 C C . ALA A 1 328 ? 3.116 -1.771 21.754 1.00 85.31 328 ALA A C 1
ATOM 2569 O O . ALA A 1 328 ? 3.169 -2.304 22.860 1.00 85.31 328 ALA A O 1
ATOM 2570 N N . VAL A 1 329 ? 2.094 -1.020 21.371 1.00 83.50 329 VAL A N 1
ATOM 2571 C CA . VAL A 1 329 ? 0.924 -0.776 22.206 1.00 83.50 329 VAL A CA 1
ATOM 2572 C C . VAL A 1 329 ? -0.318 -1.136 21.386 1.00 83.50 329 VAL A C 1
ATOM 2574 O O . VAL A 1 329 ? -0.357 -0.848 20.181 1.00 83.50 329 VAL A O 1
ATOM 2577 N N . PRO A 1 330 ? -1.311 -1.815 21.989 1.00 81.44 330 PRO A N 1
ATOM 2578 C CA . PRO A 1 330 ? -2.500 -2.252 21.274 1.00 81.44 330 PRO A CA 1
ATOM 2579 C C . PRO A 1 330 ? -3.330 -1.074 20.751 1.00 81.44 330 PRO A C 1
ATOM 2581 O O . PRO A 1 330 ? -3.334 0.025 21.306 1.00 81.44 330 PRO A O 1
ATOM 2584 N N . GLN A 1 331 ? -4.070 -1.333 19.673 1.00 82.94 331 GLN A N 1
ATOM 2585 C CA . GLN A 1 331 ? -5.044 -0.387 19.133 1.00 82.94 331 GLN A CA 1
ATOM 2586 C C . GLN A 1 331 ? -6.120 -0.070 20.185 1.00 82.94 331 GLN A C 1
ATOM 2588 O O . GLN A 1 331 ? -6.563 -0.961 20.903 1.00 82.94 331 GLN A O 1
ATOM 2593 N N . GLY A 1 332 ? -6.545 1.191 20.255 1.00 80.69 332 GLY A N 1
ATOM 2594 C CA . GLY A 1 332 ? -7.545 1.699 21.196 1.00 80.69 332 GLY A CA 1
ATOM 2595 C C . GLY A 1 332 ? -6.976 2.144 22.546 1.00 80.69 332 GLY A C 1
ATOM 2596 O O . GLY A 1 332 ? -7.646 2.876 23.269 1.00 80.69 332 GLY A O 1
ATOM 2597 N N . ALA A 1 333 ? -5.738 1.773 22.885 1.00 82.81 333 ALA A N 1
ATOM 2598 C CA . ALA A 1 333 ? -5.109 2.233 24.118 1.00 82.81 333 ALA A CA 1
ATOM 2599 C C . ALA A 1 333 ? -4.735 3.721 24.042 1.00 82.81 333 ALA A C 1
ATOM 2601 O O . ALA A 1 333 ? -4.329 4.222 22.989 1.00 82.81 333 ALA A O 1
ATOM 2602 N N . ARG A 1 334 ? -4.811 4.420 25.180 1.00 87.94 334 ARG A N 1
ATOM 2603 C CA . ARG A 1 334 ? -4.191 5.739 25.350 1.00 87.94 334 ARG A CA 1
ATOM 2604 C C . ARG A 1 334 ? -2.737 5.560 25.759 1.00 87.94 334 ARG A C 1
ATOM 2606 O O . ARG A 1 334 ? -2.440 4.858 26.724 1.00 87.94 334 ARG A O 1
ATOM 2613 N N . ALA A 1 335 ? -1.830 6.190 25.025 1.00 90.69 335 ALA A N 1
ATOM 2614 C CA . ALA A 1 335 ? -0.406 6.071 25.286 1.00 90.69 335 ALA A CA 1
ATOM 2615 C C . ALA A 1 335 ? 0.347 7.365 24.994 1.00 90.69 335 ALA A C 1
ATOM 2617 O O . ALA A 1 335 ? -0.036 8.171 24.141 1.00 90.69 335 ALA A O 1
ATOM 2618 N N . ARG A 1 336 ? 1.465 7.525 25.697 1.00 94.62 336 ARG A N 1
ATOM 2619 C CA . ARG A 1 336 ? 2.500 8.502 25.390 1.00 94.62 336 ARG A CA 1
ATOM 2620 C C . ARG A 1 336 ? 3.588 7.816 24.583 1.00 94.62 336 ARG A C 1
ATOM 2622 O O . ARG A 1 336 ? 4.193 6.850 25.040 1.00 94.62 336 ARG A O 1
ATOM 2629 N N . VAL A 1 337 ? 3.839 8.312 23.380 1.00 95.31 337 VAL A N 1
ATOM 2630 C CA . VAL A 1 337 ? 4.791 7.732 22.434 1.00 95.31 337 VAL A CA 1
ATOM 2631 C C . VAL A 1 337 ? 5.904 8.729 22.147 1.00 95.31 337 VAL A C 1
ATOM 2633 O O . VAL A 1 337 ? 5.661 9.889 21.809 1.00 95.31 337 VAL A O 1
ATOM 2636 N N . HIS A 1 338 ? 7.137 8.249 22.279 1.00 95.81 338 HIS A N 1
ATOM 2637 C CA . HIS A 1 338 ? 8.361 8.965 21.954 1.00 95.81 338 HIS A CA 1
ATOM 2638 C C . HIS A 1 338 ? 8.933 8.347 20.683 1.00 95.81 338 HIS A C 1
ATOM 2640 O O . HIS A 1 338 ? 9.416 7.212 20.702 1.00 95.81 338 HIS A O 1
ATOM 2646 N N . ALA A 1 339 ? 8.871 9.081 19.579 1.00 95.19 339 ALA A N 1
ATOM 2647 C CA . ALA A 1 339 ? 9.282 8.592 18.273 1.00 95.19 339 ALA A CA 1
ATOM 2648 C C . ALA A 1 339 ? 10.217 9.574 17.576 1.00 95.19 339 ALA A C 1
ATOM 2650 O O . ALA A 1 339 ? 10.222 10.772 17.861 1.00 95.19 339 ALA A O 1
ATOM 2651 N N . THR A 1 340 ? 11.015 9.070 16.646 1.00 95.50 340 THR A N 1
ATOM 2652 C CA . THR A 1 340 ? 11.927 9.913 15.882 1.00 95.50 340 THR A CA 1
ATOM 2653 C C . THR A 1 340 ? 11.239 10.516 14.648 1.00 95.50 340 THR A C 1
ATOM 2655 O O . THR A 1 340 ? 10.355 9.890 14.056 1.00 95.50 340 THR A O 1
ATOM 2658 N N . PRO A 1 341 ? 11.564 11.759 14.259 1.00 92.75 341 PRO A N 1
ATOM 2659 C CA . PRO A 1 341 ? 10.841 12.467 13.201 1.00 92.75 341 PRO A CA 1
ATOM 2660 C C . PRO A 1 341 ? 11.068 11.920 11.784 1.00 92.75 341 PRO A C 1
ATOM 2662 O O . PRO A 1 341 ? 10.120 11.915 10.986 1.00 92.75 341 PRO A O 1
ATOM 2665 N N . VAL A 1 342 ? 12.291 11.490 11.445 1.00 93.25 342 VAL A N 1
ATOM 2666 C CA . VAL A 1 342 ? 12.673 11.144 10.064 1.00 93.25 342 VAL A CA 1
ATOM 2667 C C . VAL A 1 342 ? 12.554 9.646 9.800 1.00 93.25 342 VAL A C 1
ATOM 2669 O O . VAL A 1 342 ? 11.842 9.244 8.872 1.00 93.25 342 VAL A O 1
ATOM 2672 N N . LEU A 1 343 ? 13.217 8.836 10.622 1.00 92.62 343 LEU A N 1
ATOM 2673 C CA . LEU A 1 343 ? 13.211 7.376 10.593 1.00 92.62 343 LEU A CA 1
ATOM 2674 C C . LEU A 1 343 ? 11.956 6.808 11.250 1.00 92.62 343 LEU A C 1
ATOM 2676 O O . LEU A 1 343 ? 11.597 5.683 10.947 1.00 92.62 343 LEU A O 1
ATOM 2680 N N . GLY A 1 344 ? 11.251 7.537 12.117 1.00 92.31 344 GLY A N 1
ATOM 2681 C CA . GLY A 1 344 ? 10.009 7.038 12.714 1.00 92.31 344 GLY A CA 1
ATOM 2682 C C . GLY A 1 344 ? 10.172 5.808 13.599 1.00 92.31 344 GLY A C 1
ATOM 2683 O O . GLY A 1 344 ? 9.267 4.974 13.662 1.00 92.31 344 GLY A O 1
ATOM 2684 N N . TYR A 1 345 ? 11.324 5.693 14.254 1.00 93.31 345 TYR A N 1
ATOM 2685 C CA . TYR A 1 345 ? 11.597 4.672 15.254 1.00 93.31 345 TYR A CA 1
ATOM 2686 C C . TYR A 1 345 ? 10.938 5.052 16.580 1.00 93.31 345 TYR A C 1
ATOM 2688 O O . TYR A 1 345 ? 11.130 6.166 17.073 1.00 93.31 345 TYR A O 1
ATOM 2696 N N . VAL A 1 346 ? 10.178 4.133 17.177 1.00 94.38 346 VAL A N 1
ATOM 2697 C CA . VAL A 1 346 ? 9.594 4.342 18.508 1.00 94.38 346 VAL A CA 1
ATOM 2698 C C . VAL A 1 346 ? 10.627 3.986 19.576 1.00 94.38 346 VAL A C 1
ATOM 2700 O O . VAL A 1 346 ? 10.943 2.814 19.783 1.00 94.38 346 VAL A O 1
ATOM 2703 N N . ARG A 1 347 ? 11.132 5.007 20.276 1.00 93.25 347 ARG A N 1
ATOM 2704 C CA . ARG A 1 347 ? 12.107 4.862 21.369 1.00 93.25 347 ARG A CA 1
ATOM 2705 C C . ARG A 1 347 ? 11.461 4.312 22.634 1.00 93.25 347 ARG A C 1
ATOM 2707 O O . ARG A 1 347 ? 12.054 3.479 23.310 1.00 93.25 347 ARG A O 1
ATOM 2714 N N . LYS A 1 348 ? 10.265 4.807 22.957 1.00 93.44 348 LYS A N 1
ATOM 2715 C CA . LYS A 1 348 ? 9.529 4.463 24.174 1.00 93.44 348 LYS A CA 1
ATOM 2716 C C . LYS A 1 348 ? 8.035 4.663 23.959 1.00 93.44 348 LYS A C 1
ATOM 2718 O O . LYS A 1 348 ? 7.625 5.605 23.277 1.00 93.44 348 LYS A O 1
ATOM 2723 N N . SER A 1 349 ? 7.241 3.802 24.574 1.00 90.81 349 SER A N 1
ATOM 2724 C CA . SER A 1 349 ? 5.793 3.935 24.651 1.00 90.81 349 SER A CA 1
ATOM 2725 C C . SER A 1 349 ? 5.341 3.624 26.070 1.00 90.81 349 SER A C 1
ATOM 2727 O O . SER A 1 349 ? 5.695 2.576 26.606 1.00 90.81 349 SER A O 1
ATOM 2729 N N . GLU A 1 350 ? 4.563 4.513 26.667 1.00 91.75 350 GLU A N 1
ATOM 2730 C CA . GLU A 1 350 ? 4.006 4.330 28.005 1.00 91.75 350 GLU A CA 1
ATOM 2731 C C . GLU A 1 350 ? 2.481 4.324 27.902 1.00 91.75 350 GLU A C 1
ATOM 2733 O O . GLU A 1 350 ? 1.918 5.287 27.367 1.00 91.75 350 GLU A O 1
ATOM 2738 N N . PRO A 1 351 ? 1.789 3.274 28.375 1.00 84.25 351 PRO A N 1
ATOM 2739 C CA . PRO A 1 351 ? 0.344 3.328 28.502 1.00 84.25 351 PRO A CA 1
ATOM 2740 C C . PRO A 1 351 ? -0.008 4.383 29.551 1.00 84.25 351 PRO A C 1
ATOM 2742 O O . PRO A 1 351 ? 0.537 4.397 30.653 1.00 84.25 351 PRO A O 1
ATOM 2745 N N . ILE A 1 352 ? -0.928 5.275 29.204 1.00 82.94 352 ILE A N 1
ATOM 2746 C CA . ILE A 1 352 ? -1.505 6.201 30.171 1.00 82.94 352 ILE A CA 1
ATOM 2747 C C . ILE A 1 352 ? -2.708 5.456 30.723 1.00 82.94 352 ILE A C 1
ATOM 2749 O O . ILE A 1 352 ? -3.727 5.338 30.040 1.00 82.94 352 ILE A O 1
ATOM 2753 N N . GLY A 1 353 ? -2.545 4.867 31.908 1.00 60.25 353 GLY A N 1
ATOM 2754 C CA . GLY A 1 353 ? -3.641 4.193 32.589 1.00 60.25 353 GLY A CA 1
ATOM 2755 C C . GLY A 1 353 ? -4.851 5.120 32.648 1.00 60.25 353 GLY A C 1
ATOM 2756 O O . GLY A 1 353 ? -4.719 6.306 32.951 1.00 60.25 353 GLY A O 1
ATOM 2757 N N . THR A 1 354 ? -6.035 4.596 32.337 1.00 46.59 354 THR A N 1
ATOM 2758 C CA . THR A 1 354 ? -7.268 5.225 32.802 1.00 46.59 354 THR A CA 1
ATOM 2759 C C . THR A 1 354 ? -7.183 5.206 34.318 1.00 46.59 354 THR A C 1
ATOM 2761 O O . THR A 1 354 ? -7.269 4.130 34.911 1.00 46.59 354 THR A O 1
ATOM 2764 N N . THR A 1 355 ? -6.945 6.353 34.947 1.00 35.91 355 THR A N 1
ATOM 2765 C CA . THR A 1 355 ? -7.158 6.507 36.382 1.00 35.91 355 THR A CA 1
ATOM 2766 C C . THR A 1 355 ? -8.583 6.033 36.641 1.00 35.91 355 THR A C 1
ATOM 2768 O O . THR A 1 355 ? -9.546 6.676 36.227 1.00 35.91 355 THR A O 1
ATOM 2771 N N . ARG A 1 356 ? -8.729 4.851 37.249 1.00 34.38 356 ARG A N 1
ATOM 2772 C CA . ARG A 1 356 ? -9.936 4.535 38.000 1.00 34.38 356 ARG A CA 1
ATOM 2773 C C . ARG A 1 356 ? -9.993 5.625 39.055 1.00 34.38 356 ARG A C 1
ATOM 2775 O O . ARG A 1 356 ? -9.175 5.617 39.968 1.00 34.38 356 ARG A O 1
ATOM 2782 N N . THR A 1 357 ? -10.908 6.571 38.904 1.00 33.84 357 THR A N 1
ATOM 2783 C CA . THR A 1 357 ? -11.441 7.274 40.061 1.00 33.84 357 THR A CA 1
ATOM 2784 C C . THR A 1 357 ? -11.989 6.164 40.948 1.00 33.84 357 THR A C 1
ATOM 2786 O O . THR A 1 357 ? -12.972 5.512 40.596 1.00 33.84 357 THR A O 1
ATOM 2789 N N . THR A 1 358 ? -11.267 5.830 42.012 1.00 32.81 358 THR A N 1
ATOM 2790 C CA . THR A 1 358 ? -11.827 5.102 43.141 1.00 32.81 358 THR A CA 1
ATOM 2791 C C . THR A 1 358 ? -12.999 5.943 43.610 1.00 32.81 358 THR A C 1
ATOM 2793 O O . THR A 1 358 ? -12.816 7.002 44.199 1.00 32.81 358 THR A O 1
ATOM 2796 N N . VAL A 1 359 ? -14.205 5.532 43.227 1.00 39.59 359 VAL A N 1
ATOM 2797 C CA . VAL A 1 359 ? -15.411 5.963 43.917 1.00 39.59 359 VAL A CA 1
ATOM 2798 C C . VAL A 1 359 ? -15.290 5.310 45.285 1.00 39.59 359 VAL A C 1
ATOM 2800 O O . VAL A 1 359 ? -15.474 4.099 45.403 1.00 39.59 359 VAL A O 1
ATOM 2803 N N . GLU A 1 360 ? -14.849 6.085 46.273 1.00 36.88 360 GLU A N 1
ATOM 2804 C CA . GLU A 1 360 ? -15.088 5.759 47.674 1.00 36.88 360 GLU A CA 1
ATOM 2805 C C . GLU A 1 360 ? -16.601 5.589 47.814 1.00 36.88 360 GLU A C 1
ATOM 2807 O O . GLU A 1 360 ? -17.377 6.507 47.539 1.00 36.88 360 GLU A O 1
ATOM 2812 N N . LEU A 1 361 ? -17.017 4.361 48.112 1.00 37.75 361 LEU A N 1
ATOM 2813 C CA . LEU A 1 361 ? -18.363 4.099 48.588 1.00 37.75 361 LEU A CA 1
ATOM 2814 C C . LEU A 1 361 ? -18.433 4.716 49.991 1.00 37.75 361 LEU A C 1
ATOM 2816 O O . LEU A 1 361 ? -17.577 4.374 50.806 1.00 37.75 361 LEU A O 1
ATOM 2820 N N . PRO A 1 362 ? -19.368 5.639 50.267 1.00 47.06 362 PRO A N 1
ATOM 2821 C CA . PRO A 1 362 ? -19.619 6.055 51.637 1.00 47.06 362 PRO A CA 1
ATOM 2822 C C . PRO A 1 362 ? -20.185 4.862 52.417 1.00 47.06 362 PRO A C 1
ATOM 2824 O O . PRO A 1 362 ? -21.054 4.154 51.896 1.00 47.06 362 PRO A O 1
ATOM 2827 N N . ASP A 1 363 ? -19.638 4.652 53.616 1.00 52.25 363 ASP A N 1
ATOM 2828 C CA . ASP A 1 363 ? -20.080 3.657 54.603 1.00 52.25 363 ASP A CA 1
ATOM 2829 C C . ASP A 1 363 ? -21.549 3.837 55.020 1.00 52.25 363 ASP A C 1
ATOM 2831 O O . ASP A 1 363 ? -22.013 5.004 55.109 1.00 52.25 363 ASP A O 1
#

Radius of gyration: 32.83 Å; chains: 1; bounding box: 92×48×113 Å

Secondary structure (DSSP, 8-state):
----SHHHHHTT----HHHHHHHHHHHHHHHHHTTSEEESS-HHHHHHHHHHHHHHHHHHHHHHHHS-HHHHHH-HHHHHHHHHHHHHHHHHHHHHHHHHH---EEE-HHHHHHHHHHHHHHHHHGGG--TT--TTTSSS--HHHHHHHHTTS-HHHHHHS------SSEEEE-TTSS-EEEEEE----TTTTS-HHHHHHHHHHHHHHHHHHHHHHHHHHTTSS-HHHHTT-HHHHHHHHHHHHHHHHHHHHHHHHHHHHHHHHHHHHH--EEEEEEEEEEE-HHHHS---GGGTTGGGS-TT-EEEEEE-SS-SEEEPEEE-TTT---TT-EEEEEE-SSS-BEEEEEE------------

pLDDT: mean 80.79, std 16.52, range [29.05, 97.69]

Sequence (363 aa):
TGVSGAGVEIAGLRLSRRWWRRFTRAVVEDARRQGLCRRRWGVVVLALPLLMLALTAMVWWSAVRSGSAAAVVDSLWPRAAATLVAVVMAAVLWRLVRRARSSAQRPTGEGLRRAAHWMSLRAWMEPRGFEGASSGTANNATRALAYAAGLGLAERACDELPIVPEDDRLAWSNATGEWHVVRVRYPFRPGYGRHPALMLVIGLVLAAGLWQLHRLLMDVARSDALQGLVDDFPDQAELIERIALVLAAIVIVPLAWSIWLAMAGSFDLFSTIRRQGVIVRARRPRRVLPLPRLLAPLARRERFALFIAVDDGRSDLVRAWLANERTAVPQGARARVHATPVLGYVRKSEPIGTTRTTVELPD

Foldseek 3Di:
DDPDDQLVVQLPDDDDPVQVVVVVVVVLVVCVVVLFKDQPCDPVNLVVLVVVLVVLVVVLVCCVVPDDPCVVVPDPVVVVVSVVSVVVSVVSVVVSVCSVPDPDIDGDPVNVVVVVVLVVVQVVLQVVQQQPPAPRPPPHCDPSNVSCLVSVNNVNNCSSDVPGPDDQQWFWFCFVVDTDIAGEDEDDDQLAQHQLQVLQVQLVVLLVVLVVLLVVLQCLLVCNVCVPPCVVPVPCSNVSNVVSVVVSVVSVVVNVSSPVSNVLSVQQVPDKDKAWAAFRHKAQCVVRDPDDPVCVVVSVVQPFKIFTWGDNPPDSYTYTAIEGNQADDDHGFTWIWIAGDRSRHTPHIGTPDPPPPPPPDDD